Protein AF-A0A838B5M2-F1 (afdb_monomer_lite)

Organism: NCBI:txid1307853

Secondary structure (DSSP, 8-state):
--------------------------------------HHHHHHHTS-HHHHHHHHHHHHHHHHHHHHHHHHHHHHHHHTT-S-HHHHHHHHHHT-EETTEEHHHHHHHHHHHHHHHHHHHHHHHHTT-TT---HHHHHHHHHHHHHHHHHHTT-GGGGGG--HHHHHHHHHHHHHHHHH--HHHHHHHHTTSTTTSPP-

Sequence (200 aa):
MGRVVRSAVVSKGNLEGVADDEGGQNGQGETDSKDGDGYLDRVAKYVPAEVVAFFIFVNSILVNAVEKPAAKALTDAVAAESTDIPGQVQAAIYKIEMAGISVWTISWAVLFIALAMTPVYLKSVSDAADNAEAPGANIVMSMLAFPFWAYAVDALAFRPWHDGALASIMLATFTLISGAVRPEYINSVLNLIPGIGPKQ

Structure (mmCIF, N/CA/C/O backbone):
data_AF-A0A838B5M2-F1
#
_entry.id   AF-A0A838B5M2-F1
#
loop_
_atom_site.group_PDB
_atom_site.id
_atom_site.type_symbol
_atom_site.label_atom_id
_atom_site.label_alt_id
_atom_site.label_comp_id
_atom_site.label_asym_id
_atom_site.label_entity_id
_atom_site.label_seq_id
_atom_site.pdbx_PDB_ins_code
_atom_site.Cartn_x
_atom_site.Cartn_y
_atom_site.Cartn_z
_atom_site.occupancy
_atom_site.B_iso_or_equiv
_atom_site.auth_seq_id
_atom_site.auth_comp_id
_atom_site.auth_asym_id
_atom_site.auth_atom_id
_atom_site.pdbx_PDB_model_num
ATOM 1 N N . MET A 1 1 ? 46.585 -39.401 -11.945 1.00 40.84 1 MET A N 1
ATOM 2 C CA . MET A 1 1 ? 45.563 -39.886 -12.899 1.00 40.84 1 MET A CA 1
ATOM 3 C 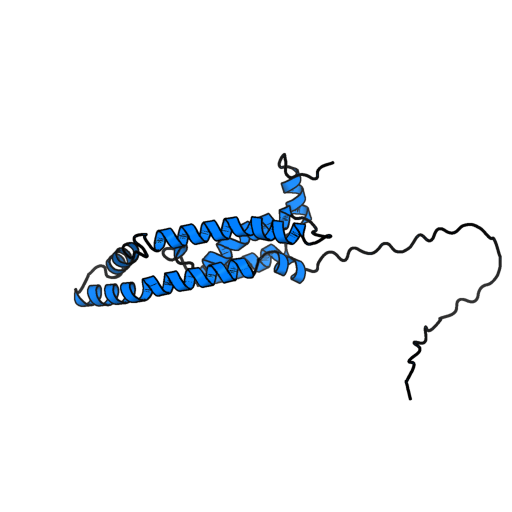C . MET A 1 1 ? 44.552 -38.772 -13.133 1.00 40.84 1 MET A C 1
ATOM 5 O O . MET A 1 1 ? 43.577 -38.672 -12.405 1.00 40.84 1 MET A O 1
ATOM 9 N N . GLY A 1 2 ? 44.841 -37.874 -14.078 1.00 43.94 2 GLY A N 1
ATOM 10 C CA . GLY A 1 2 ? 43.956 -36.770 -14.461 1.00 43.94 2 GLY A CA 1
ATOM 11 C C . GLY A 1 2 ? 43.328 -37.084 -15.814 1.00 43.94 2 GLY A C 1
ATOM 12 O O . GLY A 1 2 ? 44.040 -37.235 -16.803 1.00 43.94 2 GLY A O 1
ATOM 13 N N . ARG A 1 3 ? 42.007 -37.260 -15.840 1.00 52.44 3 ARG A N 1
ATOM 14 C CA . ARG A 1 3 ? 41.236 -37.605 -17.038 1.00 52.44 3 ARG A CA 1
ATOM 15 C C . ARG A 1 3 ? 41.042 -36.351 -17.894 1.00 52.44 3 ARG A C 1
ATOM 17 O O . ARG A 1 3 ? 40.196 -35.524 -17.578 1.00 52.44 3 ARG A O 1
ATOM 24 N N . VAL A 1 4 ? 41.800 -36.228 -18.981 1.00 52.09 4 VAL A N 1
ATOM 25 C CA . VAL A 1 4 ? 41.528 -35.245 -20.040 1.00 52.09 4 VAL A CA 1
ATOM 26 C C . VAL A 1 4 ? 40.393 -35.801 -20.900 1.00 52.09 4 VAL A C 1
ATOM 28 O O . VAL A 1 4 ? 40.594 -36.737 -21.670 1.00 52.09 4 VAL A O 1
ATOM 31 N N . VAL A 1 5 ? 39.184 -35.265 -20.737 1.00 48.03 5 VAL A N 1
ATOM 32 C CA . VAL A 1 5 ? 38.040 -35.584 -21.602 1.00 48.03 5 VAL A CA 1
ATOM 33 C C . VAL A 1 5 ? 38.160 -34.707 -22.849 1.00 48.03 5 VAL A C 1
ATOM 35 O O . VAL A 1 5 ? 37.860 -33.519 -22.801 1.00 48.03 5 VAL A O 1
ATOM 38 N N . ARG A 1 6 ? 38.656 -35.268 -23.959 1.00 50.41 6 ARG A N 1
ATOM 39 C CA . ARG A 1 6 ? 38.585 -34.618 -25.277 1.00 50.41 6 ARG A CA 1
ATOM 40 C C . ARG A 1 6 ? 37.208 -34.900 -25.868 1.00 50.41 6 ARG A C 1
ATOM 42 O O . ARG A 1 6 ? 36.856 -36.059 -26.068 1.00 50.41 6 ARG A O 1
ATOM 49 N N . SER A 1 7 ? 36.440 -33.844 -26.115 1.00 43.66 7 SER A N 1
ATOM 50 C CA . SER A 1 7 ? 35.170 -33.931 -26.831 1.00 43.66 7 SER A CA 1
ATOM 51 C C . SER A 1 7 ? 35.453 -34.258 -28.300 1.00 43.66 7 SER A C 1
ATOM 53 O O . SER A 1 7 ? 36.251 -33.577 -28.943 1.00 43.66 7 SER A O 1
ATOM 55 N N . ALA A 1 8 ? 34.852 -35.328 -28.815 1.00 38.69 8 ALA A N 1
ATOM 56 C CA . ALA A 1 8 ? 34.937 -35.689 -30.222 1.00 38.69 8 ALA A CA 1
ATOM 57 C C . ALA A 1 8 ? 33.897 -34.874 -31.001 1.00 38.69 8 ALA A C 1
ATOM 59 O O . ALA A 1 8 ? 32.698 -35.124 -30.892 1.00 38.69 8 ALA A O 1
ATOM 60 N N . VAL A 1 9 ? 34.352 -33.899 -31.790 1.00 42.00 9 VAL A N 1
ATOM 61 C CA . VAL A 1 9 ? 33.522 -33.297 -32.838 1.00 42.00 9 VAL A CA 1
ATOM 62 C C . VAL A 1 9 ? 33.375 -34.344 -33.938 1.00 42.00 9 VAL A C 1
ATOM 64 O O . VAL A 1 9 ? 34.339 -34.699 -34.615 1.00 42.00 9 VAL A O 1
ATOM 67 N N . VAL A 1 10 ? 32.164 -34.880 -34.078 1.00 42.56 10 VAL A N 1
ATOM 68 C CA . VAL A 1 10 ? 31.782 -35.748 -35.192 1.00 42.56 10 VAL A CA 1
ATOM 69 C C . VAL A 1 10 ? 31.736 -34.884 -36.450 1.00 42.56 10 VAL A C 1
ATOM 71 O O . VAL A 1 10 ? 30.751 -34.203 -36.719 1.00 42.56 10 VAL A O 1
ATOM 74 N N . SER A 1 11 ? 32.829 -34.904 -37.211 1.00 38.22 11 SER A N 1
ATOM 75 C CA . SER A 1 11 ? 32.881 -34.372 -38.570 1.00 38.22 11 SER A CA 1
ATOM 76 C C . SER A 1 11 ? 32.121 -35.328 -39.490 1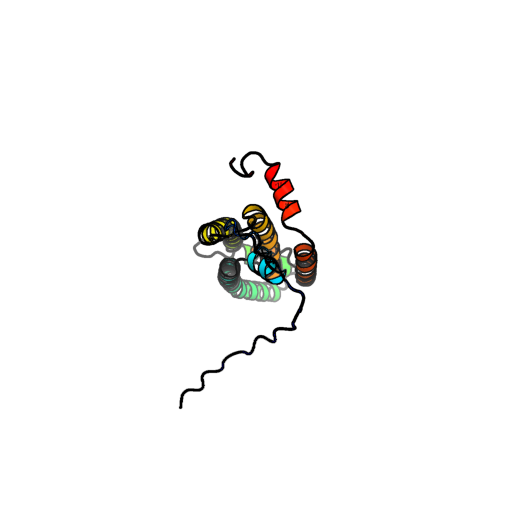.00 38.22 11 SER A C 1
ATOM 78 O O . SER A 1 11 ? 32.609 -36.406 -39.837 1.00 38.22 11 SER A O 1
ATOM 80 N N . LYS A 1 12 ? 30.880 -34.969 -39.834 1.00 40.69 12 LYS A N 1
ATOM 81 C CA . LYS A 1 12 ? 30.154 -35.591 -40.945 1.00 40.69 12 LYS A CA 1
ATOM 82 C C . LYS A 1 12 ? 30.724 -34.989 -42.226 1.00 40.69 12 LYS A C 1
ATOM 84 O O . LYS A 1 12 ? 30.529 -33.810 -42.498 1.00 40.69 12 LYS A O 1
ATOM 89 N N . GLY A 1 13 ? 31.495 -35.802 -42.941 1.00 31.77 13 GLY A N 1
ATOM 90 C CA . GLY A 1 13 ? 32.215 -35.393 -44.136 1.00 31.77 13 GLY A CA 1
ATOM 91 C C . GLY A 1 13 ? 31.299 -34.911 -45.256 1.00 31.77 13 GLY A C 1
ATOM 92 O O . GLY A 1 13 ? 30.266 -35.518 -45.524 1.00 31.77 13 GLY A O 1
ATOM 93 N N . ASN A 1 14 ? 31.757 -33.868 -45.941 1.00 33.22 14 ASN A N 1
ATOM 94 C CA . ASN A 1 14 ? 31.463 -33.652 -47.347 1.00 33.22 14 ASN A CA 1
ATOM 95 C C . ASN A 1 14 ? 32.798 -33.763 -48.093 1.00 33.22 14 ASN A C 1
ATOM 97 O O . ASN A 1 14 ? 33.684 -32.925 -47.946 1.00 33.22 14 ASN A O 1
ATOM 101 N N . LEU A 1 15 ? 32.955 -34.875 -48.808 1.00 43.19 15 LEU A N 1
ATOM 102 C CA . LEU A 1 15 ? 34.000 -35.083 -49.800 1.00 43.19 15 LEU A CA 1
ATOM 103 C C . LEU A 1 15 ? 33.506 -34.465 -51.105 1.00 43.19 15 LEU A C 1
ATOM 105 O O . LEU A 1 15 ? 32.639 -35.049 -51.740 1.00 43.19 15 LEU A O 1
ATOM 109 N N . GLU A 1 16 ? 34.071 -33.332 -51.503 1.00 35.25 16 GLU A N 1
ATOM 110 C CA . GLU A 1 16 ? 34.180 -32.929 -52.907 1.00 35.25 16 GLU A CA 1
ATOM 111 C C . GLU A 1 16 ? 35.298 -31.891 -53.027 1.00 35.25 16 GLU A C 1
ATOM 113 O O . GLU A 1 16 ? 35.521 -31.080 -52.130 1.00 35.25 16 GLU A O 1
ATOM 118 N N . GLY A 1 17 ? 36.107 -32.050 -54.069 1.00 31.97 17 GLY A N 1
ATOM 119 C CA . GLY A 1 17 ? 37.461 -31.527 -54.141 1.00 31.97 17 GLY A CA 1
ATOM 120 C C . GLY A 1 17 ? 37.612 -30.223 -54.919 1.00 31.97 17 GLY A C 1
ATOM 121 O O . GLY A 1 17 ? 36.804 -29.898 -55.777 1.00 31.97 17 GLY A O 1
ATOM 122 N N . VAL A 1 18 ? 38.771 -29.606 -54.660 1.00 32.97 18 VAL A N 1
ATOM 123 C CA . VAL A 1 18 ? 39.625 -28.843 -55.586 1.00 32.97 18 VAL A CA 1
ATOM 124 C C . VAL A 1 18 ? 39.075 -27.502 -56.088 1.00 32.97 18 VAL A C 1
ATOM 126 O O . VAL A 1 18 ? 38.304 -27.453 -57.038 1.00 32.97 18 VAL A O 1
ATOM 129 N N . ALA A 1 19 ? 39.592 -26.400 -55.539 1.00 34.91 19 ALA A N 1
ATOM 130 C CA . ALA A 1 19 ? 40.661 -25.605 -56.165 1.00 34.91 19 ALA A CA 1
ATOM 131 C C . ALA A 1 19 ? 40.956 -24.352 -55.322 1.00 34.91 19 ALA A C 1
ATOM 133 O O . ALA A 1 19 ? 40.043 -23.693 -54.832 1.00 34.91 19 ALA A O 1
ATOM 134 N N . ASP A 1 20 ? 42.244 -24.066 -55.167 1.00 35.44 20 ASP A N 1
ATOM 135 C CA . ASP A 1 20 ? 42.818 -22.936 -54.446 1.00 35.44 20 ASP A CA 1
ATOM 136 C C . ASP A 1 20 ? 42.476 -21.583 -55.095 1.00 35.44 20 ASP A C 1
ATOM 138 O O . ASP A 1 20 ? 42.618 -21.435 -56.309 1.00 35.44 20 ASP A O 1
ATOM 142 N N . ASP A 1 21 ? 42.121 -20.581 -54.285 1.00 36.78 21 ASP A N 1
ATOM 143 C CA . ASP A 1 21 ? 42.514 -19.191 -54.548 1.00 36.78 21 ASP A CA 1
ATOM 144 C C . ASP A 1 21 ? 42.654 -18.425 -53.221 1.00 36.78 21 ASP A C 1
ATOM 146 O O . ASP A 1 21 ? 41.748 -18.388 -52.382 1.00 36.78 21 ASP A O 1
ATOM 150 N N . GLU A 1 22 ? 43.846 -17.877 -53.006 1.00 38.91 22 GLU A N 1
ATOM 151 C CA . GLU A 1 22 ? 44.231 -17.104 -51.831 1.00 38.91 22 GLU A CA 1
ATOM 152 C C . GLU A 1 22 ? 43.652 -15.687 -51.922 1.00 38.91 22 GLU A C 1
ATOM 154 O O . GLU A 1 22 ? 44.002 -14.915 -52.813 1.00 38.91 22 GLU A O 1
ATOM 159 N N . GLY A 1 23 ? 42.829 -15.279 -50.953 1.00 30.12 23 GLY A N 1
ATOM 160 C CA . GLY A 1 23 ? 42.391 -13.887 -50.905 1.00 30.12 23 GLY A CA 1
ATOM 161 C C . GLY A 1 23 ? 41.501 -13.525 -49.726 1.00 30.12 23 GLY A C 1
ATOM 162 O O . GLY A 1 23 ? 40.293 -13.708 -49.777 1.00 30.12 23 GLY A O 1
ATOM 163 N N . GLY A 1 24 ? 42.099 -12.897 -48.712 1.00 30.98 24 GLY A N 1
ATOM 164 C CA . GLY A 1 24 ? 41.402 -11.940 -47.851 1.00 30.98 24 GLY A CA 1
ATOM 165 C C . GLY A 1 24 ? 40.638 -12.526 -46.665 1.00 30.98 24 GLY A C 1
ATOM 166 O O . GLY A 1 24 ? 39.509 -12.990 -46.777 1.00 30.98 24 GLY A O 1
ATOM 167 N N . GLN A 1 25 ? 41.229 -12.373 -45.478 1.00 43.47 25 GLN A N 1
ATOM 168 C CA . GLN A 1 25 ? 40.485 -12.311 -44.222 1.00 43.47 25 GLN A CA 1
ATOM 169 C C . GLN A 1 25 ? 39.335 -11.305 -44.350 1.00 43.47 25 GLN A C 1
ATOM 171 O O . GLN A 1 25 ? 39.590 -10.136 -44.618 1.00 43.47 25 GLN A O 1
ATOM 176 N N . ASN A 1 26 ? 38.103 -11.765 -44.134 1.00 33.22 26 ASN A N 1
ATOM 177 C CA . ASN A 1 26 ? 37.031 -11.046 -43.443 1.00 33.22 26 ASN A CA 1
ATOM 178 C C . ASN A 1 26 ? 35.880 -12.031 -43.204 1.00 33.22 26 ASN A C 1
ATOM 180 O O . ASN A 1 26 ? 34.975 -12.182 -44.021 1.00 33.22 26 ASN A O 1
ATOM 184 N N . GLY A 1 27 ? 35.945 -12.733 -42.071 1.00 35.53 27 GLY A N 1
ATOM 185 C CA . GLY A 1 27 ? 34.835 -13.536 -41.577 1.00 35.53 27 GLY A CA 1
ATOM 186 C C . GLY A 1 27 ? 33.665 -12.633 -41.194 1.00 35.53 27 GLY A C 1
ATOM 187 O O . GLY A 1 27 ? 33.656 -12.044 -40.118 1.00 35.53 27 GLY A O 1
ATOM 188 N N . GLN A 1 28 ? 32.678 -12.531 -42.081 1.00 37.84 28 GLN A N 1
ATOM 189 C CA . GLN A 1 28 ? 31.290 -12.326 -41.686 1.00 37.84 28 GLN A CA 1
ATOM 190 C C . GLN A 1 28 ? 30.764 -13.644 -41.117 1.00 37.84 28 GLN A C 1
ATOM 192 O O . GLN A 1 28 ? 30.864 -14.673 -41.782 1.00 37.84 28 GLN A O 1
ATOM 197 N N . GLY A 1 29 ? 30.152 -13.601 -39.933 1.00 37.56 29 GLY A N 1
ATOM 198 C CA . GLY A 1 29 ? 29.286 -14.692 -39.492 1.00 37.56 29 GLY A CA 1
ATOM 199 C C . GLY A 1 29 ? 29.287 -14.999 -38.004 1.00 37.56 29 GLY A C 1
ATOM 200 O O . GLY A 1 29 ? 29.429 -16.155 -37.646 1.00 37.56 29 GLY A O 1
ATOM 201 N N . GLU A 1 30 ? 29.062 -14.004 -37.151 1.00 37.25 30 GLU A N 1
ATOM 202 C CA . GLU A 1 30 ? 28.364 -14.242 -35.884 1.00 37.25 30 GLU A CA 1
ATOM 203 C C . GLU A 1 30 ? 27.547 -12.985 -35.580 1.00 37.25 30 GLU A C 1
ATOM 205 O O . GLU A 1 30 ? 27.976 -12.051 -34.908 1.00 37.25 30 GLU A O 1
ATOM 210 N N . THR A 1 31 ? 26.363 -12.905 -36.190 1.00 35.34 31 THR A N 1
ATOM 211 C CA . THR A 1 31 ? 25.282 -12.103 -35.622 1.00 35.34 31 THR A CA 1
ATOM 212 C C . THR A 1 31 ? 24.949 -12.741 -34.286 1.00 35.34 31 THR A C 1
ATOM 214 O O . THR A 1 31 ? 24.178 -13.698 -34.239 1.00 35.34 31 THR A O 1
ATOM 217 N N . ASP A 1 32 ? 25.596 -12.234 -33.241 1.00 38.50 32 ASP A N 1
ATOM 218 C CA . ASP A 1 32 ? 25.247 -12.462 -31.850 1.00 38.50 32 ASP A CA 1
ATOM 219 C C . ASP A 1 32 ? 23.769 -12.085 -31.711 1.00 38.50 32 ASP A C 1
ATOM 221 O O . ASP A 1 32 ? 23.377 -10.911 -31.770 1.00 38.50 32 ASP A O 1
ATOM 225 N N . SER A 1 33 ? 22.910 -13.100 -31.722 1.00 38.88 33 SER A N 1
ATOM 226 C CA . SER A 1 33 ? 21.488 -12.925 -31.509 1.00 38.88 33 SER A CA 1
ATOM 227 C C . SER A 1 33 ? 21.346 -12.369 -30.104 1.00 38.88 33 SER A C 1
ATOM 229 O O . SER A 1 33 ? 21.499 -13.113 -29.141 1.00 38.88 33 SER A O 1
ATOM 231 N N . LYS A 1 34 ? 21.079 -11.061 -30.005 1.00 44.56 34 LYS A N 1
ATOM 232 C CA . LYS A 1 34 ? 20.527 -10.418 -28.813 1.00 44.56 34 LYS A CA 1
ATOM 233 C C . LYS A 1 34 ? 19.330 -11.246 -28.372 1.00 44.56 34 LYS A C 1
ATOM 235 O O . LYS A 1 34 ? 18.240 -11.112 -28.930 1.00 44.56 34 LYS A O 1
ATOM 240 N N . ASP A 1 35 ? 19.571 -12.155 -27.441 1.00 48.50 35 ASP A N 1
ATOM 241 C CA . ASP A 1 35 ? 18.553 -12.994 -26.842 1.00 48.50 35 ASP A CA 1
ATOM 242 C C . ASP A 1 35 ? 17.757 -12.057 -25.934 1.00 48.50 35 ASP A C 1
ATOM 244 O O . ASP A 1 35 ? 18.118 -11.805 -24.789 1.00 48.50 35 ASP A O 1
ATOM 248 N N . GLY A 1 36 ? 16.775 -11.372 -26.528 1.00 52.22 36 GLY A N 1
ATOM 249 C CA . GLY A 1 36 ? 16.002 -10.346 -25.847 1.00 52.22 36 GLY A CA 1
ATOM 250 C C . GLY A 1 36 ? 15.330 -10.966 -24.634 1.00 52.22 36 GLY A C 1
ATOM 251 O O . GLY A 1 36 ? 14.530 -11.886 -24.806 1.00 52.22 36 GLY A O 1
ATOM 252 N N . ASP A 1 37 ? 15.657 -10.449 -23.447 1.00 54.47 37 ASP A N 1
ATOM 253 C CA . ASP A 1 37 ? 15.246 -10.927 -22.123 1.00 54.47 37 ASP A CA 1
ATOM 254 C C . ASP A 1 37 ? 13.949 -11.748 -22.156 1.00 54.47 37 ASP A C 1
ATOM 256 O O . ASP A 1 37 ? 12.909 -11.273 -22.623 1.00 54.47 37 ASP A O 1
ATOM 260 N N . GLY A 1 38 ? 13.972 -12.989 -21.670 1.00 54.53 38 GLY A N 1
ATOM 261 C CA . GLY A 1 38 ? 12.772 -13.825 -21.607 1.00 54.53 38 GLY A CA 1
ATOM 262 C C . GLY A 1 38 ? 11.661 -13.197 -20.750 1.00 54.53 38 GLY A C 1
ATOM 263 O O . GLY A 1 38 ? 11.902 -12.323 -19.921 1.00 54.53 38 GLY A O 1
ATOM 264 N N . TYR A 1 39 ? 10.418 -13.666 -20.907 1.00 50.41 39 TYR A N 1
ATOM 265 C CA . TYR A 1 39 ? 9.241 -13.162 -20.173 1.00 50.41 39 TYR A CA 1
ATOM 266 C C . TYR A 1 39 ? 9.466 -13.020 -18.655 1.00 50.41 39 TYR A C 1
ATOM 268 O O . TYR A 1 39 ? 9.139 -11.987 -18.075 1.00 50.41 39 TYR A O 1
ATOM 276 N N . LEU A 1 40 ? 10.064 -14.034 -18.021 1.00 49.41 40 LEU A N 1
ATOM 277 C CA . LEU A 1 40 ? 10.328 -14.026 -16.579 1.00 49.41 40 LEU A CA 1
ATOM 278 C C . LEU A 1 40 ? 11.368 -12.980 -16.177 1.00 49.41 40 LEU A C 1
ATOM 280 O O . LEU A 1 40 ? 11.242 -12.378 -15.115 1.00 49.41 40 LEU A O 1
ATOM 284 N N . ASP A 1 41 ? 12.348 -12.735 -17.041 1.00 57.22 41 ASP A N 1
ATOM 285 C CA . ASP A 1 41 ? 13.408 -11.766 -16.789 1.00 57.22 41 ASP A CA 1
ATOM 286 C C . ASP A 1 41 ? 12.872 -10.327 -16.891 1.00 57.22 41 ASP A C 1
ATOM 288 O O . ASP A 1 41 ? 13.207 -9.464 -16.082 1.00 57.22 41 ASP A O 1
ATOM 292 N N . ARG A 1 42 ? 11.909 -10.090 -17.794 1.00 61.91 42 ARG A N 1
ATOM 293 C CA . ARG A 1 42 ? 11.178 -8.813 -17.888 1.00 61.91 42 ARG A CA 1
ATOM 294 C C . ARG A 1 42 ? 10.255 -8.579 -16.698 1.00 61.91 42 ARG A C 1
ATOM 296 O O . ARG A 1 42 ? 10.275 -7.500 -16.115 1.00 61.91 42 ARG A O 1
ATOM 303 N N . VAL A 1 43 ? 9.468 -9.585 -16.309 1.00 52.88 43 VAL A N 1
ATOM 304 C CA . VAL A 1 43 ? 8.552 -9.477 -15.160 1.00 52.88 43 VAL A CA 1
ATOM 305 C C . VAL A 1 43 ? 9.319 -9.228 -13.861 1.00 52.88 43 VAL A C 1
ATOM 307 O O . VAL A 1 43 ? 8.906 -8.378 -13.072 1.00 52.88 43 VAL A O 1
ATOM 310 N N . ALA A 1 44 ? 10.462 -9.893 -13.671 1.00 57.09 44 ALA A N 1
ATOM 311 C CA . ALA A 1 44 ? 11.344 -9.649 -12.532 1.00 57.09 44 ALA A CA 1
ATOM 312 C C . ALA A 1 44 ? 11.926 -8.221 -12.527 1.00 57.09 44 ALA A C 1
ATOM 314 O O . ALA A 1 44 ? 12.078 -7.632 -11.459 1.00 57.09 44 ALA A O 1
ATOM 315 N N . LYS A 1 45 ? 12.184 -7.625 -13.701 1.00 62.81 45 LYS A N 1
ATOM 316 C CA . LYS A 1 45 ? 12.675 -6.239 -13.836 1.00 62.81 45 LYS A CA 1
ATOM 317 C C . LYS A 1 45 ? 11.618 -5.169 -13.527 1.00 62.81 45 LYS A C 1
ATOM 319 O O . LYS A 1 45 ? 11.987 -4.038 -13.219 1.00 62.81 45 LYS A O 1
ATOM 324 N N . TYR A 1 46 ? 10.320 -5.489 -13.581 1.00 60.44 46 TYR A N 1
ATOM 325 C CA . TYR A 1 46 ? 9.251 -4.497 -13.386 1.00 60.44 46 TYR A CA 1
ATOM 326 C C . TYR A 1 46 ? 8.930 -4.172 -11.926 1.00 60.44 46 TYR A C 1
ATOM 328 O O . TYR A 1 46 ? 8.273 -3.161 -11.673 1.00 60.44 46 TYR A O 1
ATOM 336 N N . VAL A 1 47 ? 9.353 -4.977 -10.954 1.00 63.06 47 VAL A N 1
ATOM 337 C CA . VAL A 1 47 ? 9.018 -4.736 -9.544 1.00 63.06 47 VAL A CA 1
ATOM 338 C C . VAL A 1 47 ? 10.298 -4.759 -8.714 1.00 63.06 47 VAL A C 1
ATOM 340 O O . VAL A 1 47 ? 10.796 -5.842 -8.418 1.00 63.06 47 VAL A O 1
ATOM 343 N N . PRO A 1 48 ? 10.833 -3.592 -8.306 1.00 69.00 48 PRO A N 1
ATOM 344 C CA . PRO A 1 48 ? 11.974 -3.544 -7.401 1.00 69.00 48 PRO A CA 1
ATOM 345 C C . PRO A 1 48 ? 11.595 -4.184 -6.063 1.00 69.00 48 PRO A C 1
ATOM 347 O O . PRO A 1 48 ? 10.807 -3.620 -5.292 1.00 69.00 48 PRO A O 1
ATOM 350 N N . ALA A 1 49 ? 12.130 -5.374 -5.792 1.00 74.56 49 ALA A N 1
ATOM 351 C CA . ALA A 1 49 ? 11.795 -6.148 -4.601 1.00 74.56 49 ALA A CA 1
ATOM 352 C C . ALA A 1 49 ? 12.129 -5.371 -3.319 1.00 74.56 49 ALA A C 1
ATOM 354 O O . ALA A 1 49 ? 11.403 -5.450 -2.332 1.00 74.56 49 ALA A O 1
ATOM 355 N N . GLU A 1 50 ? 13.179 -4.557 -3.358 1.00 80.81 50 GLU A N 1
ATOM 356 C CA . GLU A 1 50 ? 13.651 -3.710 -2.269 1.00 80.81 50 GLU A CA 1
ATOM 357 C C . GLU A 1 50 ? 12.640 -2.615 -1.919 1.00 80.81 50 GLU A C 1
ATOM 359 O O . GLU A 1 50 ? 12.360 -2.385 -0.742 1.00 80.81 50 GLU A O 1
ATOM 364 N N . VAL A 1 51 ? 12.058 -1.957 -2.928 1.00 81.69 51 VAL A N 1
ATOM 365 C CA . VAL A 1 51 ? 11.075 -0.881 -2.720 1.00 81.69 51 VAL A CA 1
ATOM 366 C C . VAL A 1 51 ? 9.782 -1.456 -2.150 1.00 81.69 51 VAL A C 1
ATOM 368 O O . VAL A 1 51 ? 9.215 -0.894 -1.210 1.00 81.69 51 VAL A O 1
ATOM 371 N N . VAL A 1 52 ? 9.339 -2.606 -2.666 1.00 83.94 52 VAL A N 1
ATOM 372 C CA . VAL A 1 52 ? 8.156 -3.306 -2.150 1.00 83.94 52 VAL A CA 1
ATOM 373 C C . VAL A 1 52 ? 8.398 -3.825 -0.733 1.00 83.94 52 VAL A C 1
ATOM 375 O O . VAL A 1 52 ? 7.551 -3.624 0.134 1.00 83.94 52 VAL A O 1
ATOM 378 N N . ALA A 1 53 ? 9.556 -4.428 -0.456 1.00 87.25 53 ALA A N 1
ATOM 379 C CA . ALA A 1 53 ? 9.900 -4.916 0.878 1.00 87.25 53 ALA A CA 1
ATOM 380 C C . ALA A 1 53 ? 9.962 -3.776 1.904 1.00 87.25 53 ALA A C 1
ATOM 382 O O . ALA A 1 53 ? 9.383 -3.893 2.986 1.00 87.25 53 ALA A O 1
ATOM 383 N N . PHE A 1 54 ? 10.598 -2.654 1.551 1.00 88.81 54 PHE A N 1
ATOM 384 C CA . PHE A 1 54 ? 10.595 -1.445 2.374 1.00 88.81 54 PHE A CA 1
ATOM 385 C C . PHE A 1 54 ? 9.166 -0.966 2.650 1.00 88.81 54 PHE A C 1
ATOM 387 O O . PHE A 1 54 ? 8.805 -0.717 3.802 1.00 88.81 54 PHE A O 1
ATOM 394 N N . PHE A 1 55 ? 8.335 -0.881 1.609 1.00 89.62 55 PHE A N 1
ATOM 395 C CA . PHE A 1 55 ? 6.952 -0.442 1.742 1.00 89.62 55 PHE A CA 1
ATOM 396 C C . PHE A 1 55 ? 6.134 -1.363 2.656 1.00 89.62 55 PHE A C 1
ATOM 398 O O . PHE A 1 55 ? 5.471 -0.872 3.568 1.00 89.62 55 PHE A O 1
ATOM 405 N N . ILE A 1 56 ? 6.216 -2.684 2.469 1.00 91.31 56 ILE A N 1
ATOM 406 C CA . ILE A 1 56 ? 5.527 -3.674 3.313 1.00 91.31 56 ILE A CA 1
ATOM 407 C C . ILE A 1 56 ? 5.994 -3.566 4.765 1.00 91.31 56 ILE A C 1
ATOM 409 O O . ILE A 1 56 ? 5.169 -3.606 5.682 1.00 91.31 56 ILE A O 1
ATOM 413 N N . PHE A 1 57 ? 7.300 -3.407 4.987 1.00 93.50 57 PHE A N 1
ATOM 414 C CA . PHE A 1 57 ? 7.870 -3.278 6.324 1.00 93.50 57 PHE A CA 1
ATOM 415 C C . PHE A 1 57 ? 7.324 -2.046 7.047 1.00 93.50 57 PHE A C 1
ATOM 417 O O . PHE A 1 57 ? 6.804 -2.157 8.160 1.00 93.50 57 PHE A O 1
ATOM 424 N N . VAL A 1 58 ? 7.372 -0.879 6.399 1.00 92.38 58 VAL A N 1
ATOM 425 C CA . VAL A 1 58 ? 6.833 0.352 6.984 1.00 92.38 58 VAL A CA 1
ATOM 426 C C . VAL A 1 58 ? 5.322 0.236 7.171 1.00 92.38 58 VAL A C 1
ATOM 428 O O . VAL A 1 58 ? 4.841 0.517 8.266 1.00 92.38 58 VAL A O 1
ATOM 431 N N . ASN A 1 59 ? 4.576 -0.251 6.171 1.00 92.88 59 ASN A N 1
ATOM 432 C CA . ASN A 1 59 ? 3.132 -0.473 6.282 1.00 92.88 59 ASN A CA 1
ATOM 433 C C . ASN A 1 59 ? 2.789 -1.355 7.490 1.00 92.88 59 ASN A C 1
ATOM 435 O O . ASN A 1 59 ? 1.913 -1.000 8.270 1.00 92.88 59 ASN A O 1
ATOM 439 N N . SER A 1 60 ? 3.535 -2.438 7.717 1.00 91.50 60 SER A N 1
ATOM 440 C CA . SER A 1 60 ? 3.342 -3.324 8.872 1.00 91.50 60 SER A CA 1
ATOM 441 C C . SER A 1 60 ? 3.542 -2.595 10.202 1.00 91.50 60 SER A C 1
ATOM 443 O O . SER A 1 60 ? 2.776 -2.815 11.137 1.00 91.50 60 SER A O 1
ATOM 445 N N . ILE A 1 61 ? 4.521 -1.691 10.309 1.00 92.75 61 ILE A N 1
ATOM 446 C CA . ILE A 1 61 ? 4.701 -0.859 11.512 1.00 92.75 61 ILE A CA 1
ATOM 447 C C . ILE A 1 61 ? 3.480 0.044 11.725 1.00 92.75 61 ILE A C 1
ATOM 449 O O . ILE A 1 61 ? 2.962 0.119 12.841 1.00 92.75 61 ILE A O 1
ATOM 453 N N . LEU A 1 62 ? 2.993 0.694 10.663 1.00 91.00 62 LEU A N 1
ATOM 454 C CA . LEU A 1 62 ? 1.822 1.573 10.743 1.00 91.00 62 LEU A CA 1
ATOM 455 C C . LEU A 1 62 ? 0.559 0.797 11.139 1.00 91.00 62 LEU A C 1
ATOM 457 O O . LEU A 1 62 ? -0.201 1.255 11.990 1.00 91.00 62 LEU A O 1
ATOM 461 N N . VAL A 1 63 ? 0.355 -0.391 10.563 1.00 90.00 63 VAL A N 1
ATOM 462 C CA . VAL A 1 63 ? -0.772 -1.277 10.883 1.00 90.00 63 VAL A CA 1
ATOM 463 C C . VAL A 1 63 ? -0.726 -1.704 12.349 1.00 90.00 63 VAL A C 1
ATOM 465 O O . VAL A 1 63 ? -1.705 -1.527 13.071 1.00 90.00 63 VAL A O 1
ATOM 468 N N . ASN A 1 64 ? 0.431 -2.155 12.832 1.00 90.62 64 ASN A N 1
ATOM 469 C CA . ASN A 1 64 ? 0.609 -2.526 14.238 1.00 90.62 64 ASN A CA 1
ATOM 470 C C . ASN A 1 64 ? 0.330 -1.359 15.202 1.00 90.62 64 ASN A C 1
ATOM 472 O O . ASN A 1 64 ? -0.178 -1.571 16.307 1.00 90.62 64 ASN A O 1
ATOM 476 N N . ALA A 1 65 ? 0.643 -0.124 14.798 1.00 88.56 65 ALA A N 1
ATOM 477 C CA . ALA A 1 65 ? 0.353 1.063 15.595 1.00 88.56 65 ALA A CA 1
ATOM 478 C C . ALA A 1 65 ? -1.154 1.351 15.703 1.00 88.56 65 ALA A C 1
ATOM 480 O O . ALA A 1 65 ? -1.597 1.857 16.736 1.00 88.56 65 ALA A O 1
ATOM 481 N N . VAL A 1 66 ? -1.944 1.011 14.676 1.00 88.00 66 VAL A N 1
ATOM 482 C CA . VAL A 1 66 ? -3.397 1.248 14.671 1.00 88.00 66 VAL A CA 1
ATOM 483 C C . VAL A 1 66 ? -4.224 0.095 15.234 1.00 88.00 66 VAL A C 1
ATOM 485 O O . VAL A 1 66 ? -5.327 0.341 15.715 1.00 88.00 66 VAL A O 1
ATOM 488 N N . GLU A 1 67 ? -3.713 -1.138 15.245 1.00 87.44 67 GLU A N 1
ATOM 489 C CA . GLU A 1 67 ? -4.479 -2.310 15.696 1.00 87.44 67 GLU A CA 1
ATOM 490 C C . GLU A 1 67 ? -4.870 -2.253 17.175 1.00 87.44 67 GLU A C 1
ATOM 492 O O . GLU A 1 67 ? -6.039 -2.440 17.513 1.00 87.44 67 GLU A O 1
ATOM 497 N N . LYS A 1 68 ? -3.920 -1.960 18.074 1.00 85.88 68 LYS A N 1
ATOM 498 C CA . LYS A 1 68 ? -4.212 -1.931 19.520 1.00 85.88 68 LYS A CA 1
ATOM 499 C C . LYS A 1 68 ? -5.243 -0.852 19.882 1.00 85.88 68 LYS A C 1
ATOM 501 O O . LYS A 1 68 ? -6.187 -1.169 20.609 1.00 85.88 68 LYS A O 1
ATOM 506 N N . PRO A 1 69 ? -5.121 0.400 19.395 1.00 85.50 69 PRO A N 1
ATOM 507 C CA . PRO A 1 69 ? -6.134 1.416 19.660 1.00 85.50 69 PRO A CA 1
ATOM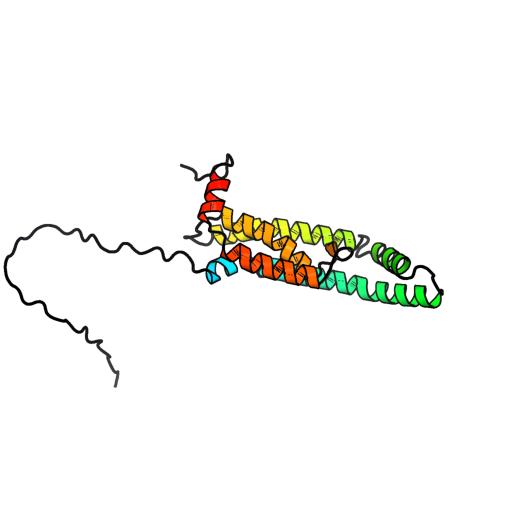 508 C C . PRO A 1 69 ? -7.468 1.126 18.962 1.00 85.50 69 PRO A C 1
ATOM 510 O O . PRO A 1 69 ? -8.511 1.397 19.552 1.00 85.50 69 PRO A O 1
ATOM 513 N N . ALA A 1 70 ? -7.461 0.545 17.756 1.00 85.19 70 ALA A N 1
ATOM 514 C CA . ALA A 1 70 ? -8.687 0.164 17.052 1.00 85.19 70 ALA A CA 1
ATOM 515 C C . ALA A 1 70 ? -9.468 -0.923 17.803 1.00 85.19 70 ALA A C 1
ATOM 517 O O . ALA A 1 70 ? -10.680 -0.805 17.971 1.00 85.19 70 ALA A O 1
ATOM 518 N N . ALA A 1 71 ? -8.774 -1.945 18.314 1.00 86.56 71 ALA A N 1
ATOM 519 C CA . ALA A 1 71 ? -9.388 -2.995 19.121 1.00 86.56 71 ALA A CA 1
ATOM 520 C C . ALA A 1 71 ? -10.019 -2.424 20.398 1.00 86.56 71 ALA A C 1
ATOM 522 O O . ALA A 1 71 ? -11.145 -2.778 20.740 1.00 86.56 71 ALA A O 1
ATOM 523 N N . LYS A 1 72 ? -9.331 -1.486 21.061 1.00 87.81 72 LYS A N 1
ATOM 524 C CA . LYS A 1 72 ? -9.876 -0.786 22.230 1.00 87.81 72 LYS A CA 1
ATOM 525 C C . LYS A 1 72 ? -11.116 0.045 21.875 1.00 87.81 72 LYS A C 1
ATOM 527 O O . LYS A 1 72 ? -12.117 -0.008 22.580 1.00 87.81 72 LYS A O 1
ATOM 532 N N . ALA A 1 73 ? -11.076 0.786 20.769 1.00 86.38 73 ALA A N 1
ATOM 533 C CA . ALA A 1 73 ? -12.222 1.572 20.317 1.00 86.38 73 ALA A CA 1
ATOM 534 C C . ALA A 1 73 ? -13.441 0.689 20.017 1.00 86.38 73 ALA A C 1
ATOM 536 O O . ALA A 1 73 ? -14.568 1.072 20.320 1.00 86.38 73 ALA A O 1
ATOM 537 N N . LEU A 1 74 ? -13.217 -0.510 19.472 1.00 86.88 74 LEU A N 1
ATOM 538 C CA . LEU A 1 74 ? -14.276 -1.486 19.243 1.00 86.88 74 LEU A CA 1
ATOM 539 C C . LEU A 1 74 ? -14.873 -1.985 20.561 1.00 86.88 74 LEU A C 1
ATOM 541 O O . LEU A 1 74 ? -16.094 -2.008 20.697 1.00 86.88 74 LEU A O 1
ATOM 545 N N . THR A 1 75 ? -14.040 -2.349 21.540 1.00 90.25 75 THR A N 1
ATOM 546 C CA . THR A 1 75 ? -14.541 -2.788 22.851 1.00 90.25 75 THR A CA 1
ATOM 547 C C . THR A 1 75 ? -15.317 -1.686 23.563 1.00 90.25 75 THR A C 1
ATOM 549 O O . THR A 1 75 ? -16.371 -1.964 24.130 1.00 90.25 75 THR A O 1
ATOM 552 N N . ASP A 1 76 ? -14.843 -0.441 23.485 1.00 88.31 76 ASP A N 1
ATOM 553 C CA . ASP A 1 76 ? -15.494 0.714 24.106 1.00 88.31 76 ASP A CA 1
ATOM 554 C C . ASP A 1 76 ? -16.842 1.018 23.425 1.00 88.31 76 ASP A C 1
ATOM 556 O O . ASP A 1 76 ? -17.841 1.250 24.105 1.00 88.31 76 ASP A O 1
ATOM 560 N N . ALA A 1 77 ? -16.908 0.943 22.090 1.00 86.94 77 ALA A N 1
ATOM 561 C CA . ALA A 1 77 ? -18.141 1.157 21.328 1.00 86.94 77 ALA A CA 1
ATOM 562 C C . ALA A 1 77 ? -19.202 0.075 21.594 1.00 86.94 77 ALA A C 1
ATOM 564 O O . ALA A 1 77 ? -20.391 0.388 21.681 1.00 86.94 77 ALA A O 1
ATOM 565 N N . VAL A 1 78 ? -18.778 -1.186 21.748 1.00 89.25 78 VAL A N 1
ATOM 566 C CA . VAL A 1 78 ? -19.665 -2.300 22.122 1.00 89.25 78 VAL A CA 1
ATOM 567 C C . VAL A 1 78 ? -20.156 -2.139 23.562 1.00 89.25 78 VAL A C 1
ATOM 569 O O . VAL A 1 78 ? -21.346 -2.299 23.815 1.00 89.25 78 VAL A O 1
ATOM 572 N N . ALA A 1 79 ? -19.271 -1.781 24.498 1.00 91.62 79 ALA A N 1
ATOM 573 C CA . ALA A 1 79 ? -19.637 -1.547 25.896 1.00 91.62 79 ALA A CA 1
ATOM 574 C C . ALA A 1 79 ? -20.595 -0.356 26.070 1.00 91.62 79 ALA A C 1
ATOM 576 O O . ALA A 1 79 ? -21.409 -0.352 26.989 1.00 91.62 79 ALA A O 1
ATOM 577 N N . ALA A 1 80 ? -20.512 0.637 25.184 1.00 88.38 80 ALA A N 1
ATOM 578 C CA . ALA A 1 80 ? -21.412 1.785 25.150 1.00 88.38 80 ALA A CA 1
ATOM 579 C C . ALA A 1 80 ? -22.757 1.506 24.447 1.00 88.38 80 ALA A C 1
ATOM 581 O O . ALA A 1 80 ? -23.534 2.443 24.278 1.00 88.38 80 ALA A O 1
ATOM 582 N N . GLU A 1 81 ? -23.014 0.266 24.002 1.00 87.44 81 GLU A N 1
ATOM 583 C CA . GLU A 1 81 ? -24.194 -0.114 23.206 1.00 87.44 81 GLU A CA 1
ATOM 584 C C . GLU A 1 81 ? -24.436 0.842 22.020 1.00 87.44 81 GLU A C 1
ATOM 586 O O . GLU A 1 81 ? -25.566 1.222 21.705 1.00 87.44 81 GLU A O 1
ATOM 591 N N . SER A 1 82 ? -23.349 1.267 21.362 1.00 82.19 82 SER A N 1
ATOM 592 C CA . SER A 1 82 ? -23.425 2.211 20.246 1.00 82.19 82 SER A CA 1
ATOM 593 C C . SER A 1 82 ? -24.275 1.647 19.108 1.00 82.19 82 SER A C 1
ATOM 595 O O . SER A 1 82 ? -24.066 0.523 18.651 1.00 82.19 82 SER A O 1
ATOM 597 N N . THR A 1 83 ? -25.182 2.466 18.580 1.00 85.44 83 THR A N 1
ATOM 598 C CA . THR A 1 83 ? -25.942 2.163 17.360 1.00 85.44 83 THR A CA 1
ATOM 599 C C . THR A 1 83 ? -25.095 2.271 16.089 1.00 85.44 83 THR A C 1
ATOM 601 O O . THR A 1 83 ? -25.469 1.707 15.064 1.00 85.44 83 THR A O 1
ATOM 604 N N . ASP A 1 84 ? -23.943 2.945 16.158 1.00 86.56 84 ASP A N 1
ATOM 605 C CA . ASP A 1 84 ? -22.971 3.083 15.069 1.00 86.56 84 ASP A CA 1
ATOM 606 C C . ASP A 1 84 ? -21.574 2.661 15.547 1.00 86.56 84 ASP A C 1
ATOM 608 O O . ASP A 1 84 ? -20.723 3.469 15.929 1.00 86.56 84 ASP A O 1
ATOM 612 N N . ILE A 1 85 ? -21.363 1.347 15.612 1.00 81.25 85 ILE A N 1
ATOM 613 C CA . ILE A 1 85 ? -20.070 0.756 15.976 1.00 81.25 85 ILE A CA 1
ATOM 614 C C . ILE A 1 85 ? -19.008 1.037 14.894 1.00 81.25 85 ILE A C 1
ATOM 616 O O . ILE A 1 85 ? -17.918 1.487 15.259 1.00 81.25 85 ILE A O 1
ATOM 620 N N . PRO A 1 86 ? -19.275 0.841 13.582 1.00 81.94 86 PRO A N 1
ATOM 621 C CA . PRO A 1 86 ? -18.269 1.074 12.545 1.00 81.94 86 PRO A CA 1
ATOM 622 C C . PRO A 1 86 ? -17.766 2.522 12.514 1.00 81.94 86 PRO A C 1
ATOM 624 O O . PRO A 1 86 ? -16.552 2.739 12.462 1.00 81.94 86 PRO A O 1
ATOM 627 N N . GLY A 1 87 ? -18.665 3.508 12.616 1.00 82.94 87 GLY A N 1
ATOM 628 C CA . GLY A 1 87 ? -18.297 4.923 12.587 1.00 82.94 87 GLY A CA 1
ATOM 629 C C . GLY A 1 87 ? -17.448 5.354 13.784 1.00 82.94 87 GLY A C 1
ATOM 630 O O . GLY A 1 87 ? -16.462 6.074 13.610 1.00 82.94 87 GLY A O 1
ATOM 631 N N . GLN A 1 88 ? -17.753 4.870 14.995 1.00 79.38 88 GLN A N 1
ATOM 632 C CA . GLN A 1 88 ? -16.950 5.184 16.186 1.00 79.38 88 GLN A CA 1
ATOM 633 C C . GLN A 1 88 ? -15.541 4.594 16.124 1.00 79.38 88 GLN A C 1
ATOM 635 O O . GLN A 1 88 ? -14.566 5.292 16.424 1.00 79.38 88 GLN A O 1
ATOM 640 N N . VAL A 1 89 ? -15.417 3.334 15.702 1.00 82.06 89 VAL A N 1
ATOM 641 C CA . VAL A 1 89 ? -14.108 2.686 15.539 1.00 82.06 89 VAL A CA 1
ATOM 642 C C . VAL A 1 89 ? -13.289 3.429 14.490 1.00 82.06 89 VAL A C 1
ATOM 644 O O . VAL A 1 89 ? -12.120 3.742 14.716 1.00 82.06 89 VAL A O 1
ATOM 647 N N . GLN A 1 90 ? -13.913 3.797 13.374 1.00 81.00 90 GLN A N 1
ATOM 648 C CA . GLN A 1 90 ? -13.251 4.539 12.312 1.00 81.00 90 GLN A CA 1
ATOM 649 C C . GLN A 1 90 ? -12.808 5.942 12.771 1.00 81.00 90 GLN A C 1
ATOM 651 O O . GLN A 1 90 ? -11.671 6.346 12.521 1.00 81.00 90 GLN A O 1
ATOM 656 N N . ALA A 1 91 ? -13.655 6.666 13.508 1.00 80.81 91 ALA A N 1
ATOM 657 C CA . ALA A 1 91 ? -13.310 7.967 14.078 1.00 80.81 91 ALA A CA 1
ATOM 658 C C . ALA A 1 91 ? -12.152 7.880 15.086 1.00 80.81 91 ALA A C 1
ATOM 660 O O . ALA A 1 91 ? -11.325 8.792 15.156 1.00 80.81 91 ALA A O 1
ATOM 661 N N . ALA A 1 92 ? -12.070 6.788 15.851 1.00 80.12 92 ALA A N 1
ATOM 662 C CA . ALA A 1 92 ? -10.947 6.533 16.745 1.00 80.12 92 ALA A CA 1
ATOM 663 C C . ALA A 1 92 ? -9.656 6.245 15.967 1.00 80.12 92 ALA A C 1
ATOM 665 O O . ALA A 1 92 ? -8.615 6.789 16.326 1.00 80.12 92 ALA A O 1
ATOM 666 N N . ILE A 1 93 ? -9.728 5.473 14.875 1.00 77.50 93 ILE A N 1
ATOM 667 C CA . ILE A 1 93 ? -8.578 5.166 14.010 1.00 77.50 93 ILE A CA 1
ATOM 668 C C . ILE A 1 93 ? -7.984 6.435 13.389 1.00 77.50 93 ILE A C 1
ATOM 670 O O . ILE A 1 93 ? -6.765 6.605 13.393 1.00 77.50 93 ILE A O 1
ATOM 674 N N . TYR A 1 94 ? -8.817 7.362 12.906 1.00 78.69 94 TYR A N 1
ATOM 675 C CA . TYR A 1 94 ? -8.324 8.608 12.302 1.00 78.69 94 TYR A CA 1
ATOM 676 C C . TYR A 1 94 ? -7.621 9.546 13.291 1.00 78.69 94 TYR A C 1
ATOM 678 O O . TYR A 1 94 ? -6.798 10.363 12.875 1.00 78.69 94 TYR A O 1
ATOM 686 N N . LYS A 1 95 ? -7.915 9.413 14.590 1.00 81.62 95 LYS A N 1
ATOM 687 C CA . LYS A 1 95 ? -7.266 10.173 15.668 1.00 81.62 95 LYS A CA 1
ATOM 688 C C . LYS A 1 95 ? -5.953 9.553 16.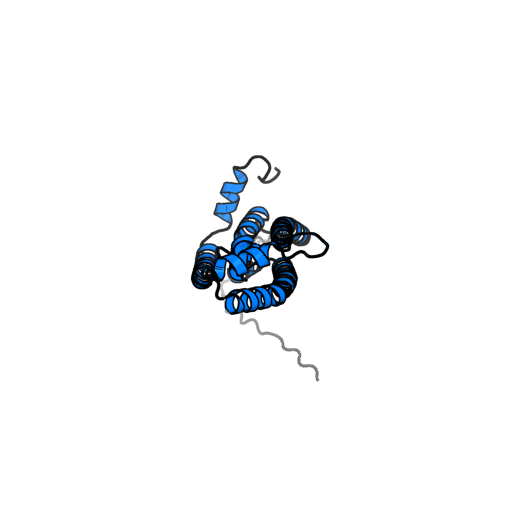143 1.00 81.62 95 LYS A C 1
ATOM 690 O O . LYS A 1 95 ? -5.305 10.124 17.015 1.00 81.62 95 LYS A O 1
ATOM 695 N N . ILE A 1 96 ? -5.566 8.386 15.627 1.00 84.88 96 ILE A N 1
ATOM 696 C CA . ILE A 1 96 ? -4.305 7.758 16.016 1.00 84.88 96 ILE A CA 1
ATOM 697 C C . ILE A 1 96 ? -3.161 8.572 15.415 1.00 84.88 96 ILE A C 1
ATOM 699 O O . ILE A 1 96 ? -3.083 8.781 14.201 1.00 84.88 96 ILE A O 1
ATOM 703 N N . GLU A 1 97 ? -2.256 9.001 16.287 1.00 88.50 97 GLU A N 1
ATOM 704 C CA . GLU A 1 97 ? -1.077 9.781 15.941 1.00 88.50 97 GLU A CA 1
ATOM 705 C C . GLU A 1 97 ? 0.192 9.026 16.337 1.00 88.50 97 GLU A C 1
ATOM 707 O O . GLU A 1 97 ? 0.267 8.400 17.395 1.00 88.50 97 GLU A O 1
ATOM 712 N N . MET A 1 98 ? 1.219 9.122 15.497 1.00 81.06 98 MET A N 1
ATOM 713 C CA . MET A 1 98 ? 2.586 8.740 15.835 1.00 81.06 98 MET A CA 1
ATOM 714 C C . MET A 1 98 ? 3.473 9.972 15.729 1.00 81.06 98 MET A C 1
ATOM 716 O O . MET A 1 98 ? 3.464 10.660 14.712 1.00 81.06 98 MET A O 1
ATOM 720 N N . ALA A 1 99 ? 4.217 10.264 16.799 1.00 84.44 99 ALA A N 1
ATOM 721 C CA . ALA A 1 99 ? 5.038 11.472 16.910 1.00 84.44 99 ALA A CA 1
ATOM 722 C C . ALA A 1 99 ? 4.262 12.785 16.624 1.00 84.44 99 ALA A C 1
ATOM 724 O O . ALA A 1 99 ? 4.828 13.737 16.096 1.00 84.44 99 ALA A O 1
ATOM 725 N N . GLY A 1 100 ? 2.963 12.829 16.965 1.00 84.44 100 GLY A N 1
ATOM 726 C CA . GLY A 1 100 ? 2.082 13.988 16.749 1.00 84.44 100 GLY A CA 1
ATOM 727 C C . GLY A 1 100 ? 1.557 14.150 15.317 1.00 84.44 100 GLY A C 1
ATOM 728 O O . GLY A 1 100 ? 0.980 15.184 14.992 1.00 84.44 100 GLY A O 1
ATOM 729 N N . ILE A 1 101 ? 1.765 13.158 14.444 1.00 86.00 101 ILE A N 1
ATOM 730 C CA . ILE A 1 101 ? 1.261 13.150 13.066 1.00 86.00 101 ILE A CA 1
ATOM 731 C C . ILE A 1 101 ? 0.280 11.988 12.909 1.00 86.00 101 ILE A C 1
ATOM 733 O O . ILE A 1 101 ? 0.564 10.869 13.337 1.00 86.00 101 ILE A O 1
ATOM 737 N N . SER A 1 102 ? -0.864 12.233 12.264 1.00 88.94 102 SER A N 1
ATOM 738 C CA . SER A 1 102 ? -1.848 11.186 11.964 1.00 88.94 102 SER A CA 1
ATOM 739 C C . SER A 1 102 ? -1.209 10.029 11.190 1.00 88.94 102 SER A C 1
ATOM 741 O O . SER A 1 102 ? -0.567 10.235 10.154 1.00 88.94 102 SER A O 1
ATOM 743 N N . VAL A 1 103 ? -1.421 8.798 11.663 1.00 87.19 103 VAL A N 1
ATOM 744 C CA . VAL A 1 103 ? -0.863 7.588 11.030 1.00 87.19 103 VAL A CA 1
ATOM 745 C C . VAL A 1 103 ? -1.367 7.417 9.596 1.00 87.19 103 VAL A C 1
ATOM 747 O O . VAL A 1 103 ? -0.628 6.965 8.720 1.00 87.19 103 VAL A O 1
ATOM 750 N N . TRP A 1 104 ? -2.598 7.857 9.333 1.00 86.88 104 TRP A N 1
ATOM 751 C CA . TRP A 1 104 ? -3.173 7.902 7.993 1.00 86.88 104 TRP A CA 1
ATOM 752 C C . TRP A 1 104 ? -2.331 8.756 7.036 1.00 86.88 104 TRP A C 1
ATOM 754 O O . TRP A 1 104 ? -1.973 8.314 5.944 1.00 86.88 104 TRP A O 1
ATOM 764 N N . THR A 1 105 ? -1.947 9.956 7.476 1.00 88.88 105 THR A N 1
ATOM 765 C CA . THR A 1 105 ? -1.092 10.875 6.712 1.00 88.88 105 THR A CA 1
ATOM 766 C C . THR A 1 105 ? 0.292 10.283 6.477 1.00 88.88 105 THR A C 1
ATOM 768 O O . THR A 1 105 ? 0.816 10.375 5.367 1.00 88.88 105 THR A O 1
ATOM 771 N N . ILE A 1 106 ? 0.869 9.634 7.494 1.00 89.44 106 ILE A N 1
ATOM 772 C CA . ILE A 1 106 ? 2.163 8.950 7.365 1.00 89.44 106 ILE A CA 1
ATOM 773 C C . ILE A 1 106 ? 2.076 7.853 6.299 1.00 89.44 106 ILE A C 1
ATOM 775 O O . ILE A 1 106 ? 2.976 7.745 5.471 1.00 89.44 106 ILE A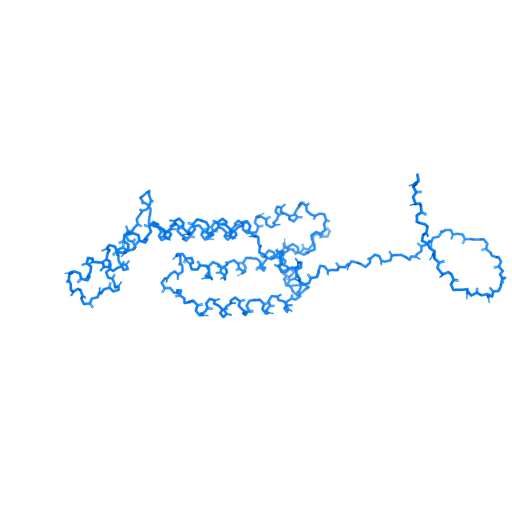 O 1
ATOM 779 N N . SER A 1 107 ? 0.989 7.076 6.262 1.00 88.50 107 SER A N 1
ATOM 780 C CA . SER A 1 107 ? 0.817 6.019 5.260 1.00 88.50 107 SER A CA 1
ATOM 781 C C . SER A 1 107 ? 0.790 6.562 3.830 1.00 88.50 107 SER A C 1
ATOM 783 O O . SER A 1 107 ? 1.501 6.044 2.970 1.00 88.50 107 SER A O 1
ATOM 785 N N . TRP A 1 108 ? 0.049 7.646 3.585 1.00 90.81 108 TRP A N 1
ATOM 786 C CA . TRP A 1 108 ? 0.050 8.317 2.282 1.00 90.81 108 TRP A CA 1
ATOM 787 C C . TRP A 1 108 ? 1.425 8.873 1.915 1.00 90.81 108 TRP A C 1
ATOM 789 O O . TRP A 1 108 ? 1.880 8.687 0.787 1.00 90.81 108 TRP A O 1
ATOM 799 N N . ALA A 1 109 ? 2.116 9.507 2.866 1.00 91.81 109 ALA A N 1
ATOM 800 C CA . ALA A 1 109 ? 3.465 10.015 2.642 1.00 91.81 109 ALA A CA 1
ATOM 801 C C . ALA A 1 109 ? 4.434 8.885 2.260 1.00 91.81 109 ALA A C 1
ATOM 803 O O . ALA A 1 109 ? 5.164 9.012 1.281 1.00 91.81 109 ALA A O 1
ATOM 804 N N . VAL A 1 110 ? 4.399 7.757 2.974 1.00 89.50 110 VAL A N 1
ATOM 805 C CA . VAL A 1 110 ? 5.226 6.576 2.679 1.00 89.50 110 VAL A CA 1
ATOM 806 C C . VAL A 1 110 ? 4.897 5.993 1.305 1.00 89.50 110 VAL A C 1
ATOM 808 O O . VAL A 1 110 ? 5.818 5.639 0.572 1.00 89.50 110 VAL A O 1
ATOM 811 N N . LEU A 1 111 ? 3.617 5.936 0.923 1.00 90.12 111 LEU A N 1
ATOM 812 C CA . LEU A 1 111 ? 3.201 5.482 -0.405 1.00 90.12 111 LEU A CA 1
ATOM 813 C C . LEU A 1 111 ? 3.782 6.372 -1.507 1.00 90.12 111 LEU A C 1
ATOM 815 O O . LEU A 1 111 ? 4.361 5.854 -2.460 1.00 90.12 111 LEU A O 1
ATOM 819 N N . PHE A 1 112 ? 3.688 7.697 -1.372 1.00 90.75 112 PHE A N 1
ATOM 820 C CA . PHE A 1 112 ? 4.255 8.618 -2.360 1.00 90.75 112 PHE A CA 1
ATOM 821 C C . PHE A 1 112 ? 5.783 8.598 -2.380 1.00 90.75 112 PHE A C 1
ATOM 823 O O . PHE A 1 112 ? 6.371 8.669 -3.457 1.00 90.75 112 PHE A O 1
ATOM 830 N N . ILE A 1 113 ? 6.431 8.455 -1.221 1.00 88.94 113 ILE A N 1
ATOM 831 C CA . ILE A 1 113 ? 7.887 8.295 -1.139 1.00 88.94 113 ILE A CA 1
ATOM 832 C C . ILE A 1 113 ? 8.307 7.016 -1.865 1.00 88.94 113 ILE A C 1
ATOM 834 O O . ILE A 1 113 ? 9.187 7.071 -2.715 1.00 88.94 113 ILE A O 1
ATOM 838 N N . ALA A 1 114 ? 7.664 5.880 -1.598 1.00 84.44 114 ALA A N 1
ATOM 839 C CA . ALA A 1 114 ? 7.987 4.618 -2.260 1.00 84.44 114 ALA A CA 1
ATOM 840 C C . ALA A 1 114 ? 7.697 4.664 -3.775 1.00 84.44 114 ALA A C 1
ATOM 842 O O . ALA A 1 114 ? 8.506 4.197 -4.582 1.00 84.44 114 ALA A O 1
ATOM 843 N N . LEU A 1 115 ? 6.609 5.329 -4.180 1.00 85.31 115 LEU A N 1
ATOM 844 C CA . LEU A 1 115 ? 6.297 5.575 -5.588 1.00 85.31 115 LEU A CA 1
ATOM 845 C C . LEU A 1 115 ? 7.373 6.437 -6.268 1.00 85.31 115 LEU A C 1
ATOM 847 O O . LEU A 1 115 ? 7.786 6.119 -7.377 1.00 85.31 115 LEU A O 1
ATOM 851 N N . ALA A 1 116 ? 7.862 7.491 -5.608 1.00 85.06 116 ALA A N 1
ATOM 852 C CA . ALA A 1 116 ? 8.927 8.354 -6.122 1.00 85.06 116 ALA A CA 1
ATOM 853 C C . ALA A 1 116 ? 10.309 7.678 -6.101 1.00 85.06 116 ALA A C 1
ATOM 855 O O . ALA A 1 116 ? 11.143 7.941 -6.966 1.00 85.06 116 ALA A O 1
ATOM 856 N N . MET A 1 117 ? 10.546 6.772 -5.152 1.00 79.31 117 MET A N 1
ATOM 857 C CA . MET A 1 117 ? 11.767 5.967 -5.078 1.00 79.31 117 MET A CA 1
ATOM 858 C C . MET A 1 117 ? 11.837 4.917 -6.189 1.00 79.31 117 MET A C 1
ATOM 860 O O . MET A 1 117 ? 12.933 4.578 -6.622 1.00 79.31 117 MET A O 1
ATOM 864 N N . THR A 1 118 ? 10.696 4.444 -6.696 1.00 77.00 118 THR A N 1
ATOM 865 C CA . THR A 1 118 ? 10.622 3.455 -7.785 1.00 77.00 118 THR A CA 1
ATOM 866 C C . THR A 1 118 ? 11.383 3.893 -9.053 1.00 77.00 118 THR A C 1
ATOM 868 O O . THR A 1 118 ? 12.283 3.162 -9.472 1.00 77.00 118 THR A O 1
ATOM 871 N N . PRO A 1 119 ? 11.132 5.075 -9.659 1.00 73.81 119 PRO A N 1
ATOM 872 C CA . PRO A 1 119 ? 11.890 5.527 -10.828 1.00 73.81 119 PRO A CA 1
ATOM 873 C C . PRO A 1 119 ? 13.354 5.859 -10.503 1.00 73.81 119 PRO A C 1
ATOM 875 O O . PRO A 1 119 ? 14.222 5.634 -11.342 1.00 73.81 119 PRO A O 1
ATOM 878 N N . VAL A 1 120 ? 13.651 6.370 -9.300 1.00 74.50 120 VAL A N 1
ATOM 879 C CA . VAL A 1 120 ? 15.028 6.697 -8.879 1.00 74.50 120 VAL A CA 1
ATOM 880 C C . VAL A 1 120 ? 15.872 5.431 -8.759 1.00 74.50 120 VAL A C 1
ATOM 882 O O . VAL A 1 120 ? 16.988 5.385 -9.275 1.00 74.50 120 VAL A O 1
ATOM 885 N N . TYR A 1 121 ? 15.326 4.397 -8.121 1.00 68.31 121 TYR A N 1
ATOM 886 C CA . TYR A 1 121 ? 15.990 3.112 -7.957 1.00 68.31 121 TYR A CA 1
ATOM 887 C C . TYR A 1 121 ? 16.231 2.449 -9.313 1.00 68.31 121 TYR A C 1
ATOM 889 O O . TYR A 1 121 ? 17.364 2.092 -9.624 1.00 68.31 121 TYR A O 1
ATOM 897 N N . LEU A 1 122 ? 15.201 2.376 -10.161 1.00 68.12 122 LEU A N 1
ATOM 898 C CA . LEU A 1 122 ? 15.330 1.786 -11.494 1.00 68.12 122 LEU A CA 1
ATOM 899 C C . LEU A 1 122 ? 16.344 2.522 -12.360 1.00 68.12 122 LEU A C 1
ATOM 901 O O . LEU A 1 122 ? 17.115 1.864 -13.046 1.00 68.12 122 LEU A O 1
ATOM 905 N N . LYS A 1 123 ? 16.402 3.856 -12.276 1.00 65.31 123 LYS A N 1
ATOM 906 C CA . LYS A 1 123 ? 17.442 4.633 -12.952 1.00 65.31 123 LYS A CA 1
ATOM 907 C C . LYS A 1 123 ? 18.839 4.318 -12.408 1.00 65.31 123 LYS A C 1
ATOM 909 O O . LYS A 1 123 ? 19.764 4.117 -13.181 1.00 65.31 123 LYS A O 1
ATOM 914 N N . SER A 1 124 ? 18.998 4.231 -11.088 1.00 60.34 124 SER A N 1
ATOM 915 C CA . SER A 1 124 ? 20.297 3.903 -10.483 1.00 60.34 124 SER A CA 1
ATOM 916 C C . SER A 1 124 ? 20.787 2.495 -10.841 1.00 60.34 124 SER A C 1
ATOM 918 O O . SER A 1 124 ? 21.983 2.290 -11.025 1.00 60.34 124 SER A O 1
ATOM 920 N N . VAL A 1 125 ? 19.865 1.538 -10.983 1.00 61.09 125 VAL A N 1
ATOM 921 C CA . VAL A 1 125 ? 20.170 0.157 -11.376 1.00 61.09 125 VAL A CA 1
ATOM 922 C C . VAL A 1 125 ? 20.383 0.050 -12.887 1.00 61.09 125 VAL A C 1
ATOM 924 O O . VAL A 1 125 ? 21.271 -0.680 -13.316 1.00 61.09 125 VAL A O 1
ATOM 927 N N . SER A 1 126 ? 19.633 0.802 -13.703 1.00 57.34 126 SER A N 1
ATOM 928 C CA . SER A 1 126 ? 19.838 0.841 -15.156 1.00 57.34 126 SER A CA 1
ATOM 929 C C . SER A 1 126 ? 21.162 1.494 -15.533 1.00 57.34 126 SER A C 1
ATOM 931 O O . SER A 1 126 ? 21.844 0.990 -16.413 1.00 57.34 126 SER A O 1
ATOM 933 N N . ASP A 1 127 ? 21.550 2.575 -14.848 1.00 55.16 127 ASP A N 1
ATOM 934 C CA . ASP A 1 127 ? 22.831 3.258 -15.075 1.00 55.16 127 ASP A CA 1
ATOM 935 C C . ASP A 1 127 ? 24.032 2.364 -14.686 1.00 55.16 127 ASP A C 1
ATOM 937 O O . ASP A 1 127 ? 25.144 2.584 -15.157 1.00 55.16 127 ASP A O 1
ATOM 941 N N . ALA A 1 128 ? 23.812 1.342 -13.848 1.00 51.41 128 ALA A N 1
ATOM 942 C CA . ALA A 1 128 ? 24.817 0.357 -13.449 1.00 51.41 128 ALA A CA 1
ATOM 943 C C . ALA A 1 128 ? 24.886 -0.881 -14.372 1.00 51.41 128 ALA A C 1
ATOM 945 O O . ALA A 1 128 ? 25.801 -1.691 -14.224 1.00 51.41 128 ALA A O 1
ATOM 946 N N . ALA A 1 129 ? 23.937 -1.051 -15.300 1.00 50.78 129 ALA A N 1
ATOM 947 C CA . ALA A 1 129 ? 23.860 -2.199 -16.199 1.00 50.78 129 ALA A CA 1
ATOM 948 C C . ALA A 1 129 ? 24.119 -1.760 -17.651 1.00 50.78 129 ALA A C 1
ATOM 950 O O . ALA A 1 129 ? 23.242 -1.193 -18.297 1.00 50.78 129 ALA A O 1
ATOM 951 N N . ASP A 1 130 ? 25.298 -2.088 -18.194 1.00 44.31 130 ASP A N 1
ATOM 952 C CA . ASP A 1 130 ? 25.772 -1.703 -19.543 1.00 44.31 130 ASP A CA 1
ATOM 953 C C . ASP A 1 130 ? 24.849 -2.107 -20.725 1.00 44.31 130 ASP A C 1
ATOM 955 O O . ASP A 1 130 ? 25.095 -1.711 -21.861 1.00 44.31 130 ASP A O 1
ATOM 959 N N . ASN A 1 131 ? 23.767 -2.864 -20.492 1.00 48.22 131 ASN A N 1
ATOM 960 C CA . ASN A 1 131 ? 22.824 -3.348 -21.511 1.00 48.22 131 ASN A CA 1
ATOM 961 C C . ASN A 1 131 ? 21.342 -3.131 -21.138 1.00 48.22 131 ASN A C 1
ATOM 963 O O . ASN A 1 131 ? 20.494 -3.960 -21.467 1.00 48.22 131 ASN A O 1
ATOM 967 N N . ALA A 1 132 ? 20.998 -2.053 -20.428 1.00 50.88 132 ALA A N 1
ATOM 968 C CA . ALA A 1 132 ? 19.606 -1.774 -20.065 1.00 50.88 132 ALA A CA 1
ATOM 969 C C . ALA A 1 132 ? 18.745 -1.416 -21.299 1.00 50.88 132 ALA A C 1
ATOM 971 O O . ALA A 1 132 ? 18.572 -0.251 -21.662 1.00 50.88 132 ALA A O 1
ATOM 972 N N . GLU A 1 133 ? 18.188 -2.435 -21.953 1.00 48.69 133 GLU A N 1
ATOM 973 C CA . GLU A 1 133 ? 17.172 -2.286 -22.989 1.00 48.69 133 GLU A CA 1
ATOM 974 C C . GLU A 1 133 ? 15.937 -1.562 -22.409 1.00 48.69 133 GLU A C 1
ATOM 976 O O . GLU A 1 133 ? 15.350 -1.969 -21.406 1.00 48.69 133 GLU A O 1
ATOM 981 N N . ALA A 1 134 ? 15.557 -0.453 -23.054 1.00 51.97 134 ALA A N 1
ATOM 982 C CA . ALA A 1 134 ? 14.344 0.337 -22.807 1.00 51.97 134 ALA A CA 1
ATOM 983 C C . ALA A 1 134 ? 14.127 0.863 -21.360 1.00 51.97 134 ALA A C 1
ATOM 985 O O . ALA A 1 134 ? 13.125 0.521 -20.721 1.00 51.97 134 ALA A O 1
ATOM 986 N N . PRO A 1 135 ? 14.971 1.789 -20.858 1.00 55.97 135 PRO A N 1
ATOM 987 C CA . PRO A 1 135 ? 14.842 2.345 -19.505 1.00 55.97 135 PRO A CA 1
ATOM 988 C C . PRO A 1 135 ? 13.478 3.010 -19.247 1.00 55.97 135 PRO A C 1
ATOM 990 O O . PRO A 1 135 ? 12.943 2.924 -18.146 1.00 55.97 135 PRO A O 1
ATOM 993 N N . GLY A 1 136 ? 12.863 3.624 -20.264 1.00 57.09 136 GLY A N 1
ATOM 994 C CA . GLY A 1 136 ? 11.579 4.313 -20.110 1.00 57.09 136 GLY A CA 1
ATOM 995 C C . GLY A 1 136 ? 10.379 3.375 -19.932 1.00 57.09 136 GLY A C 1
ATOM 996 O O . GLY A 1 136 ? 9.527 3.630 -19.081 1.00 57.09 136 GLY A O 1
ATOM 997 N N . ALA A 1 137 ? 10.313 2.275 -20.689 1.00 59.16 137 ALA A N 1
ATOM 998 C CA . ALA A 1 137 ? 9.190 1.340 -20.615 1.00 59.16 137 ALA A CA 1
ATOM 999 C C . ALA A 1 137 ? 9.131 0.613 -19.265 1.00 59.16 137 ALA A C 1
ATOM 1001 O O . ALA A 1 137 ? 8.054 0.476 -18.683 1.00 59.16 137 ALA A O 1
ATOM 1002 N N . ASN A 1 138 ? 10.293 0.218 -18.737 1.00 65.75 138 ASN A N 1
ATOM 1003 C CA . ASN A 1 138 ? 10.393 -0.455 -17.445 1.00 65.75 138 ASN A CA 1
ATOM 1004 C C . ASN A 1 138 ? 10.010 0.497 -16.304 1.00 65.75 138 ASN A C 1
ATOM 1006 O O . ASN A 1 138 ? 9.198 0.129 -15.462 1.00 65.75 138 ASN A O 1
ATOM 1010 N N . ILE A 1 139 ? 10.483 1.750 -16.332 1.00 67.62 139 ILE A N 1
ATOM 1011 C CA . ILE A 1 139 ? 10.121 2.766 -15.330 1.00 67.62 139 ILE A CA 1
ATOM 1012 C C . ILE A 1 139 ? 8.609 3.021 -15.309 1.00 67.62 139 ILE A C 1
ATOM 1014 O O . ILE A 1 139 ? 8.006 3.042 -14.235 1.00 67.62 139 ILE A O 1
ATOM 1018 N N . VAL A 1 140 ? 7.976 3.181 -16.476 1.00 66.62 140 VAL A N 1
ATOM 1019 C CA . VAL A 1 140 ? 6.527 3.429 -16.559 1.00 66.62 140 VAL A CA 1
ATOM 1020 C C . VAL A 1 140 ? 5.732 2.231 -16.042 1.00 66.62 140 VAL A C 1
ATOM 1022 O O . VAL A 1 140 ? 4.809 2.411 -15.245 1.00 66.62 140 VAL A O 1
ATOM 1025 N N . MET A 1 141 ? 6.104 1.010 -16.439 1.00 68.12 141 MET A N 1
ATOM 1026 C CA . MET A 1 141 ? 5.424 -0.199 -15.966 1.00 68.12 141 MET A CA 1
ATOM 1027 C C . MET A 1 141 ? 5.573 -0.375 -14.456 1.00 68.12 141 MET A C 1
ATOM 1029 O O . MET A 1 141 ? 4.591 -0.695 -13.794 1.00 68.12 141 MET A O 1
ATOM 1033 N N . SER A 1 142 ? 6.740 -0.081 -13.885 1.00 67.81 142 SER A N 1
ATOM 1034 C CA . SER A 1 142 ? 6.959 -0.140 -12.437 1.00 67.81 142 SER A CA 1
ATOM 1035 C C . SER A 1 142 ? 6.190 0.930 -11.664 1.00 67.81 142 SER A C 1
ATOM 1037 O O . SER A 1 142 ? 5.634 0.643 -10.603 1.00 67.81 142 SER A O 1
ATOM 1039 N N . MET A 1 143 ? 6.098 2.151 -12.199 1.00 75.94 143 MET A N 1
ATOM 1040 C CA . MET A 1 143 ? 5.293 3.217 -11.594 1.00 75.94 143 MET A CA 1
ATOM 1041 C C . MET A 1 143 ? 3.800 2.877 -11.585 1.00 75.94 143 MET A C 1
ATOM 1043 O O . MET A 1 143 ? 3.104 3.227 -10.634 1.00 75.94 143 MET A O 1
ATOM 1047 N N . LEU A 1 144 ? 3.311 2.178 -12.613 1.00 75.88 144 LEU A N 1
ATOM 1048 C CA . LEU A 1 144 ? 1.935 1.683 -12.660 1.00 75.88 144 LEU A CA 1
ATOM 1049 C C . LEU A 1 144 ? 1.735 0.443 -11.787 1.00 75.88 144 LEU A C 1
ATOM 1051 O O . LEU A 1 144 ? 0.692 0.317 -11.158 1.00 75.88 144 LEU A O 1
ATOM 1055 N N . ALA A 1 145 ? 2.718 -0.453 -11.711 1.00 78.38 145 ALA A N 1
ATOM 1056 C CA . ALA A 1 145 ? 2.641 -1.671 -10.908 1.00 78.38 145 ALA A CA 1
ATOM 1057 C C . ALA A 1 145 ? 2.604 -1.378 -9.403 1.00 78.38 145 ALA A C 1
ATOM 1059 O O . ALA A 1 145 ? 1.942 -2.090 -8.647 1.00 78.38 145 ALA A O 1
ATOM 1060 N N . PHE A 1 146 ? 3.310 -0.337 -8.956 1.00 84.19 146 PHE A N 1
ATOM 1061 C CA . PHE A 1 146 ? 3.486 -0.074 -7.531 1.00 84.19 146 PHE A CA 1
ATOM 1062 C C . PHE A 1 146 ? 2.166 0.211 -6.784 1.00 84.19 146 PHE A C 1
ATOM 1064 O O . PHE A 1 146 ? 1.930 -0.441 -5.767 1.00 84.19 146 PHE A O 1
ATOM 1071 N N . PRO A 1 147 ? 1.247 1.077 -7.262 1.00 87.06 147 PRO A N 1
ATOM 1072 C CA . PRO A 1 147 ? -0.065 1.251 -6.632 1.00 87.06 147 PRO A CA 1
ATOM 1073 C C . PRO A 1 147 ? -0.899 -0.035 -6.563 1.00 87.06 147 PRO A C 1
ATOM 1075 O O . PRO A 1 147 ? -1.589 -0.253 -5.569 1.00 87.06 147 PRO A O 1
ATOM 1078 N N . PHE A 1 148 ? -0.814 -0.905 -7.577 1.00 85.19 148 PHE A N 1
ATOM 1079 C CA . PHE A 1 148 ? -1.509 -2.199 -7.578 1.00 85.19 148 PHE A CA 1
ATOM 1080 C C . PHE A 1 148 ? -0.952 -3.124 -6.495 1.00 85.19 148 PHE A C 1
ATOM 1082 O O . PHE A 1 148 ? -1.717 -3.746 -5.761 1.00 85.19 148 PHE A O 1
ATOM 1089 N N . TRP A 1 149 ? 0.372 -3.165 -6.347 1.00 84.12 149 TRP A N 1
ATOM 1090 C CA . TRP A 1 149 ? 1.028 -3.899 -5.269 1.00 84.12 149 TRP A CA 1
ATOM 1091 C C . TRP A 1 149 ? 0.704 -3.325 -3.891 1.00 84.12 149 TRP A C 1
ATOM 1093 O O . TRP A 1 149 ? 0.381 -4.084 -2.982 1.00 84.12 149 TRP A O 1
ATOM 1103 N N . ALA A 1 150 ? 0.723 -2.000 -3.738 1.00 87.75 150 ALA A N 1
ATOM 1104 C CA . ALA A 1 150 ? 0.356 -1.334 -2.492 1.00 87.75 150 ALA A CA 1
ATOM 1105 C C . ALA A 1 150 ? -1.099 -1.635 -2.092 1.00 87.75 150 ALA A C 1
ATOM 1107 O O . ALA A 1 150 ? -1.377 -1.906 -0.926 1.00 87.75 150 ALA A O 1
ATOM 1108 N N . TYR A 1 151 ? -2.021 -1.653 -3.057 1.00 89.06 151 TYR A N 1
ATOM 1109 C CA . TYR A 1 151 ? -3.401 -2.076 -2.822 1.00 89.06 151 TYR A CA 1
ATOM 1110 C C . TYR A 1 151 ? -3.494 -3.558 -2.436 1.00 89.06 151 TYR A C 1
ATOM 1112 O O . TYR A 1 151 ? -4.259 -3.912 -1.542 1.00 89.06 151 TYR A O 1
ATOM 1120 N N . ALA A 1 152 ? -2.698 -4.421 -3.071 1.00 87.44 152 ALA A N 1
ATOM 1121 C CA . ALA A 1 152 ? -2.728 -5.855 -2.816 1.00 87.44 152 ALA A CA 1
ATOM 1122 C C . ALA A 1 152 ? -2.215 -6.265 -1.430 1.00 87.44 152 ALA A C 1
ATOM 1124 O O . ALA A 1 152 ? -2.686 -7.256 -0.878 1.00 87.44 152 ALA A O 1
ATOM 1125 N N . VAL A 1 153 ? -1.282 -5.506 -0.854 1.00 88.31 153 VAL A N 1
ATOM 1126 C CA . VAL A 1 153 ? -0.742 -5.759 0.494 1.00 88.31 153 VAL A CA 1
ATOM 1127 C C . VAL A 1 153 ? -1.562 -5.104 1.615 1.00 88.31 153 VAL A C 1
ATOM 1129 O O . VAL A 1 153 ? -1.058 -4.976 2.729 1.00 88.31 153 VAL A O 1
ATOM 1132 N N . ASP A 1 154 ? -2.792 -4.660 1.327 1.00 88.81 154 ASP A N 1
ATOM 1133 C CA . ASP A 1 154 ? -3.648 -3.891 2.244 1.00 88.81 154 ASP A CA 1
ATOM 1134 C C . ASP A 1 154 ? -2.898 -2.696 2.862 1.00 88.81 154 ASP A C 1
ATOM 1136 O O . ASP A 1 154 ? -2.741 -2.557 4.082 1.00 88.81 154 ASP A O 1
ATOM 1140 N N . ALA A 1 155 ? -2.350 -1.830 2.000 1.00 88.31 155 ALA A N 1
ATOM 1141 C CA . ALA A 1 155 ? -1.742 -0.592 2.463 1.00 88.31 155 ALA A CA 1
ATOM 1142 C C . ALA A 1 155 ? -2.739 0.207 3.300 1.00 88.31 155 ALA A C 1
ATOM 1144 O O . ALA A 1 155 ? -3.870 0.446 2.869 1.00 88.31 155 ALA A O 1
ATOM 1145 N N . LEU A 1 156 ? -2.285 0.701 4.455 1.00 85.88 156 LEU A N 1
ATOM 1146 C CA . LEU A 1 156 ? -3.139 1.461 5.356 1.00 85.88 156 LEU A CA 1
ATOM 1147 C C . LEU A 1 156 ? -3.811 2.630 4.617 1.00 85.88 156 LEU A C 1
ATOM 1149 O O . LEU A 1 156 ? -5.004 2.806 4.785 1.00 85.88 156 LEU A O 1
ATOM 1153 N N . ALA A 1 157 ? -3.112 3.319 3.710 1.00 86.69 157 ALA A N 1
ATOM 1154 C CA . ALA A 1 157 ? -3.634 4.386 2.846 1.00 86.69 157 ALA A CA 1
ATOM 1155 C C . ALA A 1 157 ? -4.866 4.014 1.991 1.00 86.69 157 ALA A C 1
ATOM 1157 O O . ALA A 1 157 ? -5.626 4.903 1.604 1.00 86.69 157 ALA A O 1
ATOM 1158 N N . PHE A 1 158 ? -5.089 2.731 1.699 1.00 87.06 158 PHE A N 1
ATOM 1159 C CA . PHE A 1 158 ? -6.240 2.252 0.929 1.00 87.06 158 PHE A CA 1
ATOM 1160 C C . PHE A 1 158 ? -7.303 1.556 1.779 1.00 87.06 158 PHE A C 1
ATOM 1162 O O . PHE A 1 158 ? -8.355 1.214 1.247 1.00 87.06 158 PHE A O 1
ATOM 1169 N N . ARG A 1 159 ? -7.082 1.392 3.087 1.00 83.19 159 ARG A N 1
ATOM 1170 C CA . ARG A 1 159 ? -7.916 0.562 3.969 1.00 83.19 159 ARG A CA 1
ATOM 1171 C C . ARG A 1 159 ? -9.436 0.828 3.918 1.00 83.19 159 ARG A C 1
ATOM 1173 O O . ARG A 1 159 ? -10.182 -0.143 3.924 1.00 83.19 159 ARG A O 1
ATOM 1180 N N . PRO A 1 160 ? -9.942 2.074 3.814 1.00 82.75 160 PRO A N 1
ATOM 1181 C CA . PRO A 1 160 ? -11.377 2.347 3.690 1.00 82.75 160 PRO A CA 1
ATOM 1182 C C . PRO A 1 160 ? -12.003 1.837 2.386 1.00 82.75 160 PRO A C 1
ATOM 1184 O O . PRO A 1 160 ? -13.216 1.671 2.318 1.00 82.75 160 PRO A O 1
ATOM 1187 N N . TRP A 1 161 ? -11.189 1.621 1.353 1.00 83.62 161 TRP A N 1
ATOM 1188 C CA . TRP A 1 161 ? -11.609 1.168 0.025 1.00 83.62 161 TRP A CA 1
ATOM 1189 C C . TRP A 1 161 ? -10.998 -0.192 -0.338 1.00 83.62 161 TRP A C 1
ATOM 1191 O O . TRP A 1 161 ? -11.037 -0.602 -1.502 1.00 83.62 161 TRP A O 1
ATOM 1201 N N . HIS A 1 162 ? -10.376 -0.870 0.628 1.00 87.81 162 HIS A N 1
ATOM 1202 C CA . HIS A 1 162 ? -9.709 -2.133 0.377 1.00 87.81 162 HIS A CA 1
ATOM 1203 C C . HIS A 1 162 ? -10.719 -3.282 0.356 1.00 87.81 162 HIS A C 1
ATOM 1205 O O . HIS A 1 162 ? -11.516 -3.453 1.276 1.00 87.81 162 HIS A O 1
ATOM 1211 N N . ASP A 1 163 ? -10.645 -4.081 -0.702 1.00 89.00 163 ASP A N 1
ATOM 1212 C CA . ASP A 1 163 ? -11.354 -5.338 -0.864 1.00 89.00 163 ASP A CA 1
ATOM 1213 C C . ASP A 1 163 ? -10.340 -6.394 -1.333 1.00 89.00 163 ASP A C 1
ATOM 1215 O O . ASP A 1 163 ? -9.690 -6.250 -2.375 1.00 89.00 163 ASP A O 1
ATOM 1219 N N . GLY A 1 164 ? -10.192 -7.466 -0.551 1.00 88.88 164 GLY A N 1
ATOM 1220 C CA . GLY A 1 164 ? -9.218 -8.525 -0.826 1.00 88.88 164 GLY A CA 1
ATOM 1221 C C . GLY A 1 164 ? -9.521 -9.341 -2.091 1.00 88.88 164 GLY A C 1
ATOM 1222 O O . GLY A 1 164 ? -8.597 -9.812 -2.766 1.00 88.88 164 GLY A O 1
ATOM 1223 N N . ALA A 1 165 ? -10.797 -9.488 -2.462 1.00 91.19 165 ALA A N 1
ATOM 1224 C CA . ALA A 1 165 ? -11.181 -10.153 -3.704 1.00 91.19 165 ALA A CA 1
ATOM 1225 C C . ALA A 1 165 ? -10.816 -9.275 -4.906 1.00 91.19 165 ALA A C 1
ATOM 1227 O O . ALA A 1 165 ? -10.224 -9.770 -5.871 1.00 91.19 165 ALA A O 1
ATOM 1228 N N . LEU A 1 166 ? -11.079 -7.967 -4.818 1.00 89.75 166 LEU A N 1
ATOM 1229 C CA . LEU A 1 166 ? -10.668 -7.015 -5.849 1.00 89.75 166 LEU A CA 1
ATOM 1230 C C . LEU A 1 166 ? -9.143 -6.982 -6.002 1.00 89.75 166 LEU A C 1
ATOM 1232 O O . LEU A 1 166 ? -8.651 -7.047 -7.126 1.00 89.75 166 LEU A O 1
ATOM 1236 N N . ALA A 1 167 ? -8.395 -6.966 -4.897 1.00 90.06 167 ALA A N 1
ATOM 1237 C CA . ALA A 1 167 ? -6.932 -7.019 -4.911 1.00 90.06 167 ALA A CA 1
ATOM 1238 C C . ALA A 1 167 ? -6.399 -8.253 -5.658 1.00 90.06 167 ALA A C 1
ATOM 1240 O O . ALA A 1 167 ? -5.511 -8.143 -6.507 1.00 90.06 167 ALA A O 1
ATOM 1241 N N . SER A 1 168 ? -6.989 -9.419 -5.391 1.00 88.62 168 SER A N 1
ATOM 1242 C CA . SER A 1 168 ? -6.614 -10.678 -6.041 1.00 88.62 168 SER A CA 1
ATOM 1243 C C . SER A 1 168 ? -6.901 -10.651 -7.546 1.00 88.62 168 SER A C 1
ATOM 1245 O O . SER A 1 168 ? -6.050 -11.032 -8.354 1.00 88.62 168 SER A O 1
ATOM 1247 N N . ILE A 1 169 ? -8.076 -10.147 -7.939 1.00 90.00 169 ILE A N 1
ATOM 1248 C CA . ILE A 1 169 ? -8.466 -9.991 -9.349 1.00 90.00 169 ILE A CA 1
ATOM 1249 C C . ILE A 1 169 ? -7.539 -8.997 -10.057 1.00 90.00 169 ILE A C 1
ATOM 1251 O O . ILE A 1 169 ? -7.093 -9.263 -11.176 1.00 90.00 169 ILE A O 1
ATOM 1255 N N . MET A 1 170 ? -7.215 -7.875 -9.412 1.00 86.88 170 MET A N 1
ATOM 1256 C CA . MET A 1 170 ? -6.313 -6.857 -9.948 1.00 86.88 170 MET A CA 1
ATOM 1257 C C . MET A 1 170 ? -4.905 -7.415 -10.175 1.00 86.88 170 MET A C 1
ATOM 1259 O O . MET A 1 170 ? -4.354 -7.204 -11.254 1.00 86.88 170 MET A O 1
ATOM 1263 N N . LEU A 1 171 ? -4.347 -8.177 -9.228 1.00 85.31 171 LEU A N 1
ATOM 1264 C CA . LEU A 1 171 ? -3.039 -8.821 -9.395 1.00 85.31 171 LEU A CA 1
ATOM 1265 C C . LEU A 1 171 ? -3.034 -9.867 -10.514 1.00 85.31 171 LEU A C 1
ATOM 1267 O O . LEU A 1 171 ? -2.114 -9.884 -11.337 1.00 85.31 171 LEU A O 1
ATOM 1271 N N . ALA A 1 172 ? -4.059 -10.720 -10.579 1.00 85.62 172 ALA A N 1
ATOM 1272 C CA . ALA A 1 172 ? -4.180 -11.713 -11.645 1.00 85.62 172 ALA A CA 1
ATOM 1273 C C . ALA A 1 172 ? -4.272 -11.035 -13.023 1.00 85.62 172 ALA A C 1
ATOM 1275 O O . ALA A 1 172 ? -3.561 -11.402 -13.959 1.00 85.62 172 ALA A O 1
ATOM 1276 N N . THR A 1 173 ? -5.086 -9.983 -13.124 1.00 84.75 173 THR A N 1
ATOM 1277 C CA . THR A 1 173 ? -5.262 -9.200 -14.353 1.00 84.75 173 THR A CA 1
ATOM 1278 C C . THR A 1 173 ? -3.976 -8.477 -14.746 1.00 84.75 173 THR A C 1
ATOM 1280 O O . THR A 1 173 ? -3.573 -8.530 -15.906 1.00 84.75 173 THR A O 1
ATOM 1283 N N . PHE A 1 174 ? -3.288 -7.850 -13.790 1.00 81.50 174 PHE A N 1
ATOM 1284 C CA . PHE A 1 174 ? -2.003 -7.195 -14.025 1.00 81.50 174 PHE A CA 1
ATOM 1285 C C . PHE A 1 174 ? -0.949 -8.188 -14.524 1.00 81.50 174 PHE A C 1
ATOM 1287 O O . PHE A 1 174 ? -0.226 -7.893 -15.473 1.00 81.50 174 PHE A O 1
ATOM 1294 N N . THR A 1 175 ? -0.904 -9.392 -13.955 1.00 80.62 175 THR A N 1
ATOM 1295 C CA . THR A 1 175 ? 0.018 -10.451 -14.393 1.00 80.62 175 THR A CA 1
ATOM 1296 C C . THR A 1 175 ? -0.260 -10.863 -15.842 1.00 80.62 175 THR A C 1
ATOM 1298 O O . THR A 1 175 ? 0.662 -10.962 -16.646 1.00 80.62 175 THR A O 1
ATOM 1301 N N . LEU A 1 176 ? -1.535 -11.022 -16.214 1.00 81.31 176 LEU A N 1
ATOM 1302 C CA . LEU A 1 176 ? -1.925 -11.356 -17.588 1.00 81.31 176 LEU A CA 1
ATOM 1303 C C . LEU A 1 176 ? -1.596 -10.235 -18.583 1.00 81.31 176 LEU A C 1
ATOM 1305 O O . LEU A 1 176 ? -1.041 -10.496 -19.649 1.00 81.31 176 LEU A O 1
ATOM 1309 N N . ILE A 1 177 ? -1.928 -8.987 -18.241 1.00 79.25 177 ILE A N 1
ATOM 1310 C CA . ILE A 1 177 ? -1.709 -7.833 -19.122 1.00 79.25 177 ILE A CA 1
ATOM 1311 C C . ILE A 1 177 ? -0.215 -7.547 -19.269 1.00 79.25 177 ILE A C 1
ATOM 1313 O O . ILE A 1 177 ? 0.254 -7.356 -20.387 1.00 79.25 177 ILE A O 1
ATOM 1317 N N . SER A 1 178 ? 0.546 -7.549 -18.174 1.00 70.38 178 SER A N 1
ATOM 1318 C CA . SER A 1 178 ? 1.984 -7.250 -18.211 1.00 70.38 178 SER A CA 1
ATOM 1319 C C . SER A 1 178 ? 2.765 -8.231 -19.090 1.00 70.38 178 SER A C 1
ATOM 1321 O O . SER A 1 178 ? 3.695 -7.809 -19.770 1.00 70.38 178 SER A O 1
ATOM 1323 N N . GLY A 1 179 ? 2.344 -9.498 -19.175 1.00 66.88 179 GLY A N 1
ATOM 1324 C CA . GLY A 1 179 ? 2.924 -10.462 -20.115 1.00 66.88 179 GLY A CA 1
ATOM 1325 C C . GLY A 1 179 ? 2.548 -10.259 -21.582 1.00 66.88 179 GLY A C 1
ATOM 1326 O O . GLY A 1 179 ? 3.269 -10.725 -22.463 1.00 66.88 179 GLY A O 1
ATOM 1327 N N . ALA A 1 180 ? 1.452 -9.557 -21.866 1.00 73.88 180 ALA A N 1
ATOM 1328 C CA . ALA A 1 180 ? 1.004 -9.282 -23.230 1.00 73.88 180 ALA A CA 1
ATOM 1329 C C . ALA A 1 180 ? 1.611 -7.996 -23.822 1.00 73.88 180 ALA A C 1
ATOM 1331 O O . ALA A 1 180 ? 1.644 -7.839 -25.047 1.00 73.88 180 ALA A O 1
ATOM 1332 N N . VAL A 1 181 ? 2.090 -7.066 -22.987 1.00 69.19 181 VAL A N 1
ATOM 1333 C CA . VAL A 1 181 ? 2.633 -5.781 -23.451 1.00 69.19 181 VAL A CA 1
ATOM 1334 C C . VAL A 1 181 ? 4.079 -5.940 -23.927 1.00 69.19 181 VAL A C 1
ATOM 1336 O O . VAL A 1 181 ? 4.976 -6.269 -23.155 1.00 69.19 181 VAL A O 1
ATOM 1339 N N . ARG A 1 182 ? 4.330 -5.655 -25.213 1.00 66.69 182 ARG A N 1
ATOM 1340 C CA . ARG A 1 182 ? 5.697 -5.586 -25.757 1.00 66.69 182 ARG A CA 1
ATOM 1341 C C . ARG A 1 182 ? 6.341 -4.225 -25.454 1.00 66.69 182 ARG A C 1
ATOM 1343 O O . ARG A 1 182 ? 5.677 -3.200 -25.634 1.00 66.69 182 ARG A O 1
ATOM 1350 N N . PRO A 1 183 ? 7.636 -4.182 -25.089 1.00 61.81 183 PRO A N 1
ATOM 1351 C CA . PRO A 1 183 ? 8.342 -2.936 -24.769 1.00 61.81 183 PRO A CA 1
ATOM 1352 C C . PRO A 1 183 ? 8.425 -1.961 -25.957 1.00 61.81 183 PRO A C 1
ATOM 1354 O O . PRO A 1 183 ? 8.438 -0.746 -25.765 1.00 61.81 183 PRO A O 1
ATOM 1357 N N . GLU A 1 184 ? 8.392 -2.475 -27.188 1.00 65.62 184 GLU A N 1
ATOM 1358 C CA . GLU A 1 184 ? 8.382 -1.691 -28.433 1.00 65.62 184 GLU A CA 1
ATOM 1359 C C . GLU A 1 184 ? 7.209 -0.697 -28.509 1.00 65.62 184 GLU A C 1
ATOM 1361 O O . GLU A 1 184 ? 7.380 0.434 -28.973 1.00 65.62 184 GLU A O 1
ATOM 1366 N N . TYR A 1 185 ? 6.027 -1.085 -28.011 1.00 67.25 185 TYR A N 1
ATOM 1367 C CA . TYR A 1 185 ? 4.844 -0.221 -28.017 1.00 67.25 185 TYR A CA 1
ATOM 1368 C C . TYR A 1 185 ? 4.997 0.949 -27.048 1.00 67.25 185 TYR A C 1
ATOM 1370 O O . TYR A 1 185 ? 4.683 2.086 -27.393 1.00 67.25 185 TYR A O 1
ATOM 1378 N N . ILE A 1 186 ? 5.526 0.688 -25.852 1.00 66.12 186 ILE A N 1
ATOM 1379 C CA . ILE A 1 186 ? 5.718 1.722 -24.833 1.00 66.12 186 ILE A CA 1
ATOM 1380 C C . ILE A 1 186 ? 6.818 2.697 -25.272 1.00 66.12 186 ILE A C 1
ATOM 1382 O O . ILE A 1 186 ? 6.636 3.909 -25.169 1.00 66.12 186 ILE A O 1
ATOM 1386 N N . ASN A 1 187 ? 7.916 2.196 -25.847 1.00 65.25 187 ASN A N 1
ATOM 1387 C CA . ASN A 1 187 ? 8.983 3.043 -26.387 1.00 65.25 187 ASN A CA 1
ATOM 1388 C C . ASN A 1 187 ? 8.506 3.920 -27.550 1.00 65.25 187 ASN A C 1
ATOM 1390 O O . ASN A 1 187 ? 8.878 5.088 -27.626 1.00 65.25 187 ASN A O 1
ATOM 1394 N N . SER A 1 188 ? 7.653 3.392 -28.430 1.00 67.00 188 SER A N 1
ATOM 1395 C CA . SER A 1 188 ? 7.069 4.174 -29.527 1.00 67.00 188 SER A CA 1
ATOM 1396 C C . SER A 1 188 ? 6.230 5.345 -29.007 1.00 67.00 188 SER A C 1
ATOM 1398 O O . SER A 1 188 ? 6.303 6.443 -29.554 1.00 67.00 188 SER A O 1
ATOM 1400 N N . VAL A 1 189 ? 5.487 5.140 -27.915 1.00 64.44 189 VAL A N 1
ATOM 1401 C CA . VAL A 1 189 ? 4.716 6.201 -27.249 1.00 64.44 189 VAL A CA 1
ATOM 1402 C C . VAL A 1 189 ? 5.631 7.193 -26.524 1.00 64.44 189 VAL A C 1
ATOM 1404 O O . VAL A 1 189 ? 5.439 8.399 -26.648 1.00 64.44 189 VAL A O 1
ATOM 1407 N N . LEU A 1 190 ? 6.649 6.718 -25.805 1.00 63.75 190 LEU A N 1
ATOM 1408 C CA . LEU A 1 190 ? 7.608 7.577 -25.096 1.00 63.75 190 LEU A CA 1
ATOM 1409 C C . LEU A 1 190 ? 8.416 8.468 -26.047 1.00 63.75 190 LEU A C 1
ATOM 1411 O O . LEU A 1 190 ? 8.670 9.625 -25.726 1.00 63.75 190 LEU A O 1
ATOM 1415 N N . ASN A 1 191 ? 8.763 7.970 -27.235 1.00 66.00 191 ASN A N 1
ATOM 1416 C CA . ASN A 1 191 ? 9.484 8.737 -28.255 1.00 66.00 191 ASN A CA 1
ATOM 1417 C C . ASN A 1 191 ? 8.649 9.873 -28.873 1.00 66.00 191 ASN A C 1
ATOM 1419 O O . ASN A 1 191 ? 9.218 10.783 -29.473 1.00 66.00 191 ASN A O 1
ATOM 1423 N N . LEU A 1 192 ? 7.320 9.849 -28.718 1.00 67.69 192 LEU A N 1
ATOM 1424 C CA . LEU A 1 192 ? 6.437 10.954 -29.107 1.00 67.69 192 LEU A CA 1
ATOM 1425 C C . LEU A 1 192 ? 6.413 12.080 -28.060 1.00 67.69 192 LEU A C 1
ATOM 1427 O O . LEU A 1 192 ? 5.931 13.174 -28.356 1.00 67.69 192 LEU A O 1
ATOM 1431 N N . ILE A 1 193 ? 6.930 11.839 -26.849 1.00 62.56 193 ILE A N 1
ATOM 1432 C CA . ILE A 1 193 ? 7.011 12.841 -25.785 1.00 62.56 193 ILE A CA 1
ATOM 1433 C C . ILE A 1 193 ? 8.320 13.635 -25.955 1.00 62.56 193 ILE A C 1
ATOM 1435 O O . ILE A 1 193 ? 9.411 13.059 -25.856 1.00 62.56 193 ILE A O 1
ATOM 1439 N N . PRO A 1 194 ? 8.255 14.960 -26.196 1.00 49.78 194 PRO A N 1
ATOM 1440 C CA . PRO A 1 194 ? 9.452 15.772 -26.381 1.00 49.78 194 PRO A CA 1
ATOM 1441 C C . PRO A 1 194 ? 10.334 15.732 -25.123 1.00 49.78 194 PRO A C 1
ATOM 1443 O O . PRO A 1 194 ? 9.885 16.062 -24.028 1.00 49.78 194 PRO A O 1
ATOM 1446 N N . GLY A 1 195 ? 11.598 15.324 -25.291 1.00 57.69 195 GLY A N 1
ATOM 1447 C CA . GLY A 1 195 ? 12.610 15.263 -24.226 1.00 57.69 195 GLY A CA 1
ATOM 1448 C C . GLY A 1 195 ? 12.922 13.870 -23.659 1.00 57.69 195 GLY A C 1
ATOM 1449 O O . GLY A 1 195 ? 13.883 13.754 -22.902 1.00 57.69 195 GLY A O 1
ATOM 1450 N N . ILE A 1 196 ? 12.165 12.827 -24.027 1.00 55.72 196 ILE A N 1
ATOM 1451 C CA . ILE A 1 196 ? 12.395 11.432 -23.582 1.00 55.72 196 ILE A CA 1
ATOM 1452 C C . ILE A 1 196 ? 12.919 10.530 -24.721 1.00 55.72 196 ILE A C 1
ATOM 1454 O O . ILE A 1 196 ? 13.455 9.454 -24.464 1.00 55.72 196 ILE A O 1
ATOM 1458 N N . GLY A 1 197 ? 12.826 10.984 -25.976 1.00 50.53 197 GLY A N 1
ATOM 1459 C CA . GLY A 1 197 ? 13.372 10.272 -27.135 1.00 50.53 197 GLY A CA 1
ATOM 1460 C C . GLY A 1 197 ? 14.907 10.159 -27.128 1.00 50.53 197 GLY A C 1
ATOM 1461 O O . GLY A 1 197 ? 15.581 10.954 -26.464 1.00 50.53 197 GLY A O 1
ATOM 1462 N N . PRO A 1 198 ? 15.476 9.184 -27.866 1.00 44.53 198 PRO A N 1
ATOM 1463 C CA . PRO A 1 198 ? 16.917 8.958 -27.907 1.00 44.53 198 PRO A CA 1
ATOM 1464 C C . PRO A 1 198 ? 17.640 10.234 -28.347 1.00 44.53 198 PRO A C 1
ATOM 1466 O O . PRO A 1 198 ? 17.264 10.863 -29.338 1.00 44.53 198 PRO A O 1
ATOM 1469 N N . LYS A 1 199 ? 18.676 10.626 -27.596 1.00 51.88 199 LYS A N 1
ATOM 1470 C CA . LYS A 1 199 ? 19.588 11.686 -28.032 1.00 51.88 199 LYS A CA 1
ATOM 1471 C C . LYS A 1 199 ? 20.297 11.190 -29.293 1.00 51.88 199 LYS A C 1
ATOM 1473 O O . LYS A 1 199 ? 20.930 10.138 -29.240 1.00 51.88 199 LYS A O 1
ATOM 1478 N N . GLN A 1 200 ? 20.113 11.91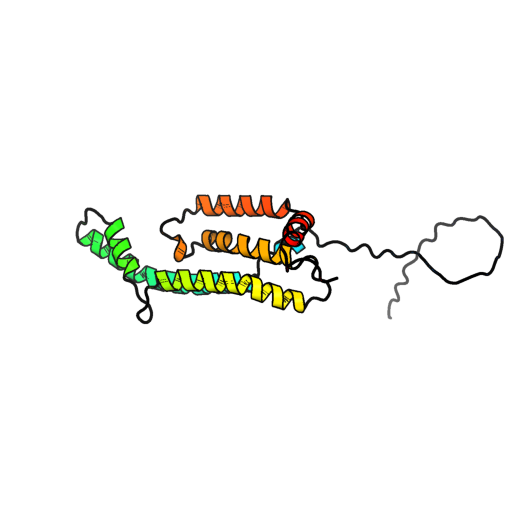5 -30.397 1.00 39.78 200 GLN A N 1
ATOM 1479 C CA . GLN A 1 200 ? 20.892 11.728 -31.623 1.00 39.78 200 GLN A CA 1
ATOM 1480 C C . GLN A 1 200 ? 22.371 12.012 -31.372 1.00 39.78 200 GLN A C 1
ATOM 1482 O O . GLN A 1 200 ? 22.657 12.908 -30.541 1.00 39.78 200 GLN A O 1
#

Foldseek 3Di:
DDDDDDDDDPPPDDDDDDDDDDDDDDDDDDPPPPPPDDLVRLVVLQADPVLLVVLLVVLVVLCVQQVVQLVVQLVVCVVVVHPCSPVSSVVSQQPRDDPNHGSLVVLVVSLVVSLVVQLVVLVVVLVVDPDPDQSPLSSVSNSVVSVLSCLQSCRVNCVVPHDNVVSVVSVVVSSVVSSVDDSVVVLVVQCVDPPRHDDD

Radius of gyration: 28.49 Å; chains: 1; bounding box: 72×56×82 Å

pLDDT: mean 70.02, std 19.04, range [30.12, 93.5]